Protein AF-A0A0D6R312-F1 (afdb_monomer)

Radius of gyration: 28.79 Å; Cα contacts (8 Å, |Δi|>4): 524; chains: 1; bounding box: 62×58×109 Å

InterPro domains:
  IPR012337 Ribonuclease H-like superfamily [SSF53098] (140-274)
  IPR036397 Ribonuclease H superfamily [G3DSA:3.30.420.10] (79-283)
  IPR038720 YprB, ribonuclease H-like domain [PF13482] (114-268)

Foldseek 3Di:
DDDDDDDDDDDDDDPPPPDPPQVPDPCLVVLLVVVLVVDDLLRSCCVRVVGSVCSVVSVVSCPDPVSCVSSVVPVPQLQDFAWEKEKDFDKFDFDFDDDDDPPDDGDPVRTPGDMATAKMWMDIDPDAIDMDGDALVCLVVSPCVVVLVVVLVVQLVHQEYEYECCVVPVVVNSQVVCVVVVHDDHDDHHYHHLLVLCVVQHDQPDSDLCSVCVVVVNNVLADDLVPCPLSVQCNVSVPSVSVRVSSVSVRVRRSSSSVSRSVSLLQCQLSGDDAQVLVSRCVNRVPFADAGRRNNDNQKDWDDDWDDDPVFTWTWIAHPRSRHIDTAPDGADPPGDDDDDGDD

Organism: Araucaria cunninghamii (NCBI:txid56994)

Nearest PDB structures (foldseek):
  2p1j-assembly1_A  TM=6.696E-01  e=9.914E-04  Thermotoga maritima MSB8
  4xr7-assembly3_D  TM=4.151E-01  e=3.893E-01  Saccharomyces cerevisiae
  4xr7-assembly2_J  TM=3.997E-01  e=6.137E-01  Saccharomyces cerevisiae
  4xr7-assembly1_G  TM=4.962E-01  e=2.027E+00  Saccharomyces cerevisiae
  9b78-assembly1_A  TM=3.262E-01  e=5.642E+00  Mycobacterium tuberculosis

Sequence (344 aa):
MLTQVLMKTRSPMTDEKFKDKFKDKWWCSTVIEQLKQGKSNRAIAKDVFGKSDDEYRIRRLLKQDWVQKELGSEVTKSTRELKTLYFDVENSPCEYYGWGRFDQSFSQDQVKRESHLLTISFATNDDEVKSFKLSADDVINQDDLTLVANLAQVINESDVIVGFNSKKFDLKVLKTRMLLWGLPPLQPKKHIDIMQQAKQHFRFPSNSMDNICKYLGYSVLKQNTGGFALWRRCMETHDREECTKALEEMELYNRQDIEVTRNLYKKMQGWFTGVNVGTITNQITGNHTLRCSKCGSDDVYLDKGFHYTAQSAFSFYRCSNCLGVSRMSKKVDKDGVDGVLLNV

Structure (mmCIF, N/CA/C/O backbone):
data_AF-A0A0D6R312-F1
#
_entry.id   AF-A0A0D6R312-F1
#
loop_
_atom_site.group_PDB
_atom_site.id
_atom_site.type_symbol
_atom_site.label_atom_id
_atom_site.label_alt_id
_atom_site.label_comp_id
_atom_site.label_asym_id
_atom_site.label_entity_id
_atom_site.label_seq_id
_atom_site.pdbx_PDB_ins_code
_atom_site.Cartn_x
_atom_site.Cartn_y
_atom_site.Cartn_z
_atom_site.occupancy
_atom_site.B_iso_or_equiv
_atom_site.auth_seq_id
_atom_site.auth_comp_id
_atom_site.auth_asym_id
_atom_site.auth_atom_id
_atom_site.pdbx_PDB_model_num
ATOM 1 N N . MET A 1 1 ? -35.315 26.632 72.775 1.00 37.91 1 MET A N 1
ATOM 2 C CA . MET A 1 1 ? -35.282 25.225 72.322 1.00 37.91 1 MET A CA 1
ATOM 3 C C . MET A 1 1 ? -35.001 25.221 70.828 1.00 37.91 1 MET A C 1
ATOM 5 O O . MET A 1 1 ? -35.866 25.609 70.059 1.00 37.91 1 MET A O 1
ATOM 9 N N . LEU A 1 2 ? -33.768 24.891 70.447 1.00 30.06 2 LEU A N 1
ATOM 10 C CA . LEU A 1 2 ? -33.298 24.735 69.068 1.00 30.06 2 LEU A CA 1
ATOM 11 C C . LEU A 1 2 ? -33.001 23.245 68.887 1.00 30.06 2 LEU A C 1
ATOM 13 O O . LEU A 1 2 ? -32.144 22.720 69.596 1.00 30.06 2 LEU A O 1
ATOM 17 N N . THR A 1 3 ? -33.700 22.566 67.980 1.00 32.47 3 THR A N 1
ATOM 18 C CA . THR A 1 3 ? -33.485 21.138 67.706 1.00 32.47 3 THR A CA 1
ATOM 19 C C . THR A 1 3 ? -32.901 20.995 66.303 1.00 32.47 3 THR A C 1
ATOM 21 O O . THR A 1 3 ? -33.605 21.131 65.306 1.00 32.47 3 THR A O 1
ATOM 24 N N . GLN A 1 4 ? -31.588 20.768 66.234 1.00 32.25 4 GLN A N 1
ATOM 25 C CA . GLN A 1 4 ? -30.863 20.412 65.014 1.00 32.25 4 GLN A CA 1
ATOM 26 C C . GLN A 1 4 ? -31.225 18.983 64.588 1.00 32.25 4 GLN A C 1
ATOM 28 O O . GLN A 1 4 ? -31.112 18.043 65.373 1.00 32.25 4 GLN A O 1
ATOM 33 N N . VAL A 1 5 ? -31.623 18.813 63.327 1.00 34.81 5 VAL A N 1
ATOM 34 C CA . VAL A 1 5 ? -31.793 17.503 62.688 1.00 34.81 5 VAL A CA 1
ATOM 35 C C . VAL A 1 5 ? -30.444 17.071 62.107 1.00 34.81 5 VAL A C 1
ATOM 37 O O . VAL A 1 5 ? -29.946 17.653 61.147 1.00 34.81 5 VAL A O 1
ATOM 40 N N . LEU A 1 6 ? -29.846 16.047 62.717 1.00 32.47 6 LEU A N 1
ATOM 41 C CA . LEU A 1 6 ? -28.626 15.371 62.270 1.00 32.47 6 LEU A CA 1
ATOM 42 C C . LEU A 1 6 ? -28.870 14.626 60.945 1.00 32.47 6 LEU A C 1
ATOM 44 O O . LEU A 1 6 ? -29.518 13.578 60.919 1.00 32.47 6 LEU A O 1
ATOM 48 N N . MET A 1 7 ? -28.300 15.128 59.846 1.00 31.89 7 MET A N 1
ATOM 49 C CA . MET A 1 7 ? -28.106 14.350 58.619 1.00 31.89 7 MET A CA 1
ATOM 50 C C . MET A 1 7 ? -27.017 13.295 58.859 1.00 31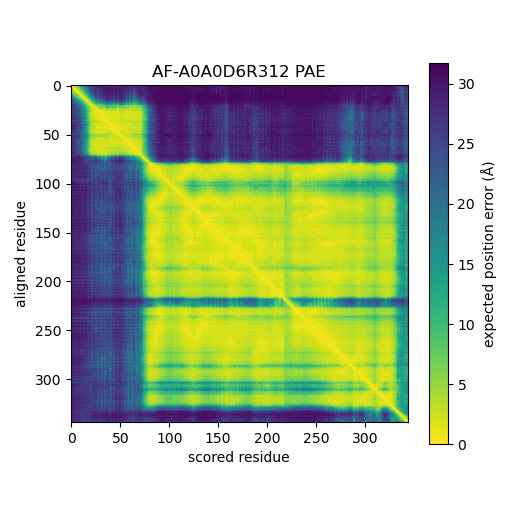.89 7 MET A C 1
ATOM 52 O O . MET A 1 7 ? -25.839 13.619 58.991 1.00 31.89 7 MET A O 1
ATOM 56 N N . LYS A 1 8 ? -27.405 12.016 58.911 1.00 32.53 8 LYS A N 1
ATOM 57 C CA . LYS A 1 8 ? -26.466 10.887 58.883 1.00 32.53 8 LYS A CA 1
ATOM 58 C C . LYS A 1 8 ? -25.870 10.768 57.480 1.00 32.53 8 LYS A C 1
ATOM 60 O O . LYS A 1 8 ? -26.548 10.335 56.550 1.00 32.53 8 LYS A O 1
ATOM 65 N N . THR A 1 9 ? -24.600 11.120 57.334 1.00 33.69 9 THR A N 1
ATOM 66 C CA . THR A 1 9 ? -23.789 10.772 56.167 1.00 33.69 9 THR A CA 1
ATOM 67 C C . THR A 1 9 ? -23.635 9.248 56.106 1.00 33.69 9 THR A C 1
ATOM 69 O O . THR A 1 9 ? -23.204 8.603 57.063 1.00 33.69 9 THR A O 1
ATOM 72 N N . ARG A 1 10 ? -24.050 8.632 54.992 1.00 31.12 10 ARG A N 1
ATOM 73 C CA . ARG A 1 10 ? -23.752 7.220 54.714 1.00 31.12 10 ARG A CA 1
ATOM 74 C C . ARG A 1 10 ? -22.266 7.106 54.382 1.00 31.12 10 ARG A C 1
ATOM 76 O O . ARG A 1 10 ? -21.801 7.733 53.437 1.00 31.12 10 ARG A O 1
ATOM 83 N N . SER A 1 11 ? -21.558 6.295 55.162 1.00 32.31 11 SER A N 1
ATOM 84 C CA . SER A 1 11 ? -20.195 5.849 54.865 1.00 32.31 11 SER A CA 1
ATOM 85 C C . SER A 1 11 ? -20.152 5.158 53.489 1.00 32.31 11 SER A C 1
ATOM 87 O O . SER A 1 11 ? -21.104 4.431 53.173 1.00 32.31 11 SER A O 1
ATOM 89 N N . PRO A 1 12 ? -19.106 5.355 52.664 1.00 34.53 12 PRO A N 1
ATOM 90 C CA . PRO A 1 12 ? -18.974 4.655 51.393 1.00 34.53 12 PRO A CA 1
ATOM 91 C C . PRO A 1 12 ? -18.859 3.150 51.656 1.00 34.53 12 PRO A C 1
ATOM 93 O O . PRO A 1 12 ? -17.964 2.681 52.356 1.00 34.53 12 PRO A O 1
ATOM 96 N N . MET A 1 13 ? -19.831 2.400 51.136 1.00 30.97 13 MET A N 1
ATOM 97 C CA . MET A 1 13 ? -19.828 0.941 51.142 1.00 30.97 13 MET A CA 1
ATOM 98 C C . MET A 1 13 ? -18.603 0.454 50.365 1.00 30.97 13 MET A C 1
ATOM 100 O O . MET A 1 13 ? -18.435 0.800 49.200 1.00 30.97 13 MET A O 1
ATOM 104 N N . THR A 1 14 ? -17.768 -0.343 51.020 1.00 35.62 14 THR A N 1
ATOM 105 C CA . THR A 1 14 ? -16.615 -1.025 50.434 1.00 35.62 14 THR A CA 1
ATOM 106 C C . THR A 1 14 ? -17.048 -2.003 49.330 1.00 35.62 14 THR A C 1
ATOM 108 O O . THR A 1 14 ? -18.084 -2.665 49.434 1.00 35.62 14 THR A O 1
ATOM 111 N N . ASP A 1 15 ? -16.233 -2.090 48.275 1.00 39.56 15 ASP A N 1
ATOM 112 C CA . ASP A 1 15 ? -16.409 -2.803 46.991 1.00 39.56 15 ASP A CA 1
ATOM 113 C C . ASP A 1 15 ? -16.585 -4.344 47.054 1.00 39.56 15 ASP A C 1
ATOM 115 O O . ASP A 1 15 ? -16.491 -5.047 46.050 1.00 39.56 15 ASP A O 1
ATOM 119 N N . GLU A 1 16 ? -16.902 -4.927 48.208 1.00 34.75 16 GLU A N 1
ATOM 120 C CA . GLU A 1 16 ? -16.917 -6.386 48.412 1.00 34.75 16 GLU A CA 1
ATOM 121 C C . GLU A 1 16 ? -18.220 -7.100 47.984 1.00 34.75 16 GLU A C 1
ATOM 123 O O . GLU A 1 16 ? -18.401 -8.293 48.238 1.00 34.75 16 GLU A O 1
ATOM 128 N N . LYS A 1 17 ? -19.161 -6.406 47.323 1.00 34.59 17 LYS A N 1
ATOM 129 C CA . LYS A 1 17 ? -20.515 -6.937 47.041 1.00 34.59 17 LYS A CA 1
ATOM 130 C C . LYS A 1 17 ? -20.831 -7.365 45.606 1.00 34.59 17 LYS A C 1
ATOM 132 O O . LYS A 1 17 ? -21.941 -7.845 45.375 1.00 34.59 17 LYS A O 1
ATOM 137 N N . PHE A 1 18 ? -19.890 -7.327 44.666 1.00 37.06 18 PHE A N 1
ATOM 138 C CA . PHE A 1 18 ? -20.066 -7.999 43.369 1.00 37.06 18 PHE A CA 1
ATOM 139 C C . PHE A 1 18 ? -19.427 -9.394 43.381 1.00 37.06 18 PHE A C 1
ATOM 141 O O . PHE A 1 18 ? -18.466 -9.667 42.669 1.00 37.06 18 PHE A O 1
ATOM 148 N N . LYS A 1 19 ? -19.982 -10.312 44.186 1.00 45.00 19 LYS A N 1
ATOM 149 C CA . LYS A 1 19 ? -19.713 -11.746 43.999 1.00 45.00 19 LYS A CA 1
ATOM 150 C C . LYS A 1 19 ? -20.184 -12.136 42.597 1.00 45.00 19 LYS A C 1
ATOM 152 O O . LYS A 1 19 ? -21.338 -11.887 42.239 1.00 45.00 19 LYS A O 1
ATOM 157 N N . ASP A 1 20 ? -19.289 -12.711 41.800 1.00 59.22 20 ASP A N 1
ATOM 158 C CA . ASP A 1 20 ? -19.606 -13.223 40.470 1.00 59.22 20 ASP A CA 1
ATOM 159 C C . ASP A 1 20 ? -20.777 -14.216 40.562 1.00 59.22 20 ASP A C 1
ATOM 161 O O . ASP A 1 20 ? -20.652 -15.310 41.113 1.00 59.22 20 ASP A O 1
ATOM 165 N N . LYS A 1 21 ? -21.935 -13.820 40.017 1.00 64.44 21 LYS A N 1
ATOM 166 C CA . LYS A 1 21 ? -23.198 -14.574 40.085 1.00 64.44 21 LYS A CA 1
ATOM 167 C C . LYS A 1 21 ? -23.122 -15.968 39.452 1.00 64.44 21 LYS A C 1
ATOM 169 O O . LYS A 1 21 ? -24.077 -16.735 39.607 1.00 64.44 21 LYS A O 1
ATOM 174 N N . PHE A 1 22 ? -22.064 -16.277 38.702 1.00 69.50 22 PHE A N 1
ATOM 175 C CA . PHE A 1 22 ? -21.869 -17.585 38.086 1.00 69.50 22 PHE A CA 1
ATOM 176 C C . PHE A 1 22 ? -21.156 -18.580 38.998 1.00 69.50 22 PHE A C 1
ATOM 178 O O . PHE A 1 22 ? -21.506 -19.753 38.964 1.00 69.50 22 PHE A O 1
ATOM 185 N N . LYS A 1 23 ? -20.217 -18.140 39.842 1.00 72.19 23 LYS A N 1
ATOM 186 C CA . LYS A 1 23 ? -19.334 -19.055 40.585 1.00 72.19 23 LYS A CA 1
ATOM 187 C C . LYS A 1 23 ? -20.081 -19.970 41.566 1.00 72.19 23 LYS A C 1
ATOM 189 O O . LYS A 1 23 ? -19.666 -21.100 41.785 1.00 72.19 23 LYS A O 1
ATOM 194 N N . ASP A 1 24 ? -21.230 -19.513 42.061 1.00 77.62 24 ASP A N 1
ATOM 195 C CA . ASP A 1 24 ? -22.078 -20.248 43.010 1.00 77.62 24 ASP A CA 1
ATOM 196 C C . ASP A 1 24 ? -23.170 -21.105 42.330 1.00 77.62 24 ASP A C 1
ATOM 198 O O . ASP A 1 24 ? -24.062 -21.641 42.992 1.00 77.62 24 ASP A O 1
ATOM 202 N N . LYS A 1 25 ? -23.187 -21.208 40.993 1.00 86.00 25 LYS A N 1
ATOM 203 C CA . LYS A 1 25 ? -24.203 -21.995 40.279 1.00 86.00 25 LYS A CA 1
ATOM 204 C C . LYS A 1 25 ? -23.807 -23.469 40.207 1.00 86.00 25 LYS A C 1
ATOM 206 O O . LYS A 1 25 ? -22.730 -23.801 39.725 1.00 86.00 25 LYS A O 1
ATOM 211 N N . TRP A 1 26 ? -24.744 -24.350 40.572 1.00 86.38 26 TRP A N 1
ATOM 212 C CA . TRP A 1 26 ? -24.553 -25.811 40.595 1.00 86.38 26 TRP A CA 1
ATOM 213 C C . TRP A 1 26 ? -24.031 -26.401 39.276 1.00 86.38 26 TRP A C 1
ATOM 215 O O . TRP A 1 26 ? -23.304 -27.384 39.288 1.00 86.38 26 TRP A O 1
ATOM 225 N N . TRP A 1 27 ? -24.396 -25.802 38.140 1.00 89.94 27 TRP A N 1
ATOM 226 C CA . TRP A 1 27 ? -24.077 -26.315 36.808 1.00 89.94 27 TRP A CA 1
ATOM 227 C C . TRP A 1 27 ? -22.695 -25.892 36.295 1.00 89.94 27 TRP A C 1
ATOM 229 O O . TRP A 1 27 ? -22.237 -26.416 35.282 1.00 89.94 27 TRP A O 1
ATOM 239 N N . CYS A 1 28 ? -22.026 -24.930 36.937 1.00 89.00 28 CYS A N 1
ATOM 240 C CA . CYS A 1 28 ? -20.786 -24.361 36.410 1.00 89.00 28 CYS A CA 1
ATOM 241 C C . CYS A 1 28 ? -19.632 -25.365 36.377 1.00 89.00 28 CYS A C 1
ATOM 243 O O . CYS A 1 28 ? -18.955 -25.452 35.355 1.00 89.00 28 CYS A O 1
ATOM 245 N N . SER A 1 29 ? -19.440 -26.151 37.438 1.00 88.19 29 SER A N 1
ATOM 246 C CA . SER A 1 29 ? -18.386 -27.173 37.500 1.00 88.19 29 SER A CA 1
ATOM 247 C C . SER A 1 29 ? -18.579 -28.248 36.428 1.00 88.19 29 SER A C 1
ATOM 249 O O . SER A 1 29 ? -17.651 -28.548 35.682 1.00 88.19 29 SER A O 1
ATOM 251 N N . THR A 1 30 ? -19.807 -28.750 36.274 1.00 91.88 30 THR A N 1
ATOM 252 C CA . THR A 1 30 ? -20.162 -29.748 35.256 1.00 91.88 30 THR A CA 1
ATOM 253 C C . THR A 1 30 ? -19.927 -29.229 33.840 1.00 91.88 30 THR A C 1
ATOM 255 O O . THR A 1 30 ? -19.376 -29.937 33.001 1.00 91.88 30 THR A O 1
ATOM 258 N N . VAL A 1 31 ? -20.306 -27.977 33.562 1.00 92.19 31 VAL A N 1
ATOM 259 C CA . VAL A 1 31 ? -20.043 -27.349 32.261 1.00 92.19 31 VAL A CA 1
ATOM 260 C C . VAL A 1 31 ? -18.538 -27.238 32.002 1.00 92.19 31 VAL A C 1
ATOM 262 O O . VAL A 1 31 ? -18.096 -27.583 30.910 1.00 92.19 31 VAL A O 1
ATOM 265 N N . ILE A 1 32 ? -17.747 -26.799 32.986 1.00 90.12 32 ILE A N 1
ATOM 266 C CA . ILE A 1 32 ? -16.285 -26.672 32.863 1.00 90.12 32 ILE A CA 1
ATOM 267 C C . ILE A 1 32 ? -15.630 -28.030 32.589 1.00 90.12 32 ILE A C 1
ATOM 269 O O . ILE A 1 32 ? -14.779 -28.134 31.709 1.00 90.12 32 ILE A O 1
ATOM 273 N N . GLU A 1 33 ? -16.043 -29.082 33.291 1.00 90.62 33 GLU A N 1
ATOM 274 C CA . GLU A 1 33 ? -15.525 -30.437 33.092 1.00 90.62 33 GLU A CA 1
ATOM 275 C C . GLU A 1 33 ? -15.828 -30.965 31.683 1.00 90.62 33 GLU A C 1
ATOM 277 O O . GLU A 1 33 ? -14.941 -31.454 30.983 1.00 90.62 33 GLU A O 1
ATOM 282 N N . GLN A 1 34 ? -17.065 -30.794 31.219 1.00 91.56 34 GLN A N 1
ATOM 283 C CA . GLN A 1 34 ? -17.459 -31.210 29.876 1.00 91.56 34 GLN A CA 1
ATOM 284 C C . GLN A 1 34 ? -16.765 -30.413 28.766 1.00 91.56 34 GLN A C 1
ATOM 286 O O . GLN A 1 34 ? -16.454 -30.970 27.711 1.00 91.56 34 GLN A O 1
ATOM 291 N N . LEU A 1 35 ? -16.492 -29.127 29.003 1.00 87.56 35 LEU A N 1
ATOM 292 C CA . LEU A 1 35 ? -15.683 -28.300 28.107 1.00 87.56 35 LEU A CA 1
ATOM 293 C C . LEU A 1 35 ? -14.238 -28.813 28.031 1.00 87.56 35 LEU A C 1
ATOM 295 O O . LEU A 1 35 ? -13.701 -28.922 26.931 1.00 87.56 35 LEU A O 1
ATOM 299 N N . LYS A 1 36 ? -13.631 -29.204 29.163 1.00 84.44 36 LYS A N 1
ATOM 300 C CA . LYS A 1 36 ? -12.291 -29.829 29.195 1.00 84.44 36 LYS A CA 1
ATOM 301 C C . LYS A 1 36 ? -12.242 -31.163 28.447 1.00 84.44 36 LYS A C 1
ATOM 303 O O . LYS A 1 36 ? -11.212 -31.507 27.881 1.00 84.44 36 LYS A O 1
ATOM 308 N N . GLN A 1 37 ? -13.360 -31.884 28.396 1.00 87.06 37 GLN A N 1
ATOM 309 C CA . GLN A 1 37 ? -13.524 -33.113 27.610 1.00 87.06 37 GLN A CA 1
ATOM 310 C C . GLN A 1 37 ? -13.797 -32.849 26.112 1.00 87.06 37 GLN A C 1
ATOM 312 O O . GLN A 1 37 ? -14.022 -33.791 25.356 1.00 87.06 37 GLN A O 1
ATOM 317 N N . GLY A 1 38 ? -13.813 -31.585 25.665 1.00 81.25 38 GLY A N 1
ATOM 318 C CA . GLY A 1 38 ? -13.991 -31.214 24.257 1.00 81.25 38 GLY A CA 1
ATOM 319 C C . GLY A 1 38 ? -15.434 -31.282 23.745 1.00 81.25 38 GLY A C 1
ATOM 320 O O . GLY A 1 38 ? -15.658 -31.253 22.532 1.00 81.25 38 GLY A O 1
ATOM 321 N N . LYS A 1 39 ? -16.440 -31.371 24.628 1.00 85.44 39 LYS A N 1
ATOM 322 C CA . LYS A 1 39 ? -17.850 -31.379 24.208 1.00 85.44 39 LYS A CA 1
ATOM 323 C C . LYS A 1 39 ? -18.271 -30.008 23.664 1.00 85.44 39 LYS A C 1
ATOM 325 O O . LYS A 1 39 ? -17.905 -28.960 24.188 1.00 85.44 39 LYS A O 1
ATOM 330 N N . SER A 1 40 ? -19.102 -30.007 22.618 1.00 84.31 40 SER A N 1
ATOM 331 C CA . SER A 1 40 ? -19.642 -28.761 22.052 1.00 84.31 40 SER A CA 1
ATOM 332 C C . SER A 1 40 ? -20.634 -28.084 23.002 1.00 84.31 40 SER A C 1
ATOM 334 O O . SER A 1 40 ? -21.405 -28.761 23.679 1.00 84.31 40 SER A O 1
ATOM 336 N N . ASN A 1 41 ? -20.712 -26.749 22.981 1.00 85.44 41 ASN A N 1
ATOM 337 C CA . ASN A 1 41 ? -21.639 -26.007 23.845 1.00 85.44 41 ASN A CA 1
ATOM 338 C C . ASN A 1 41 ? -23.101 -26.480 23.708 1.00 85.44 41 ASN A C 1
ATOM 340 O O . ASN A 1 41 ? -23.814 -26.536 24.703 1.00 85.44 41 ASN A O 1
ATOM 344 N N . ARG A 1 42 ? -23.562 -26.851 22.501 1.00 81.69 42 ARG A N 1
ATOM 345 C CA . ARG A 1 42 ? -24.929 -27.376 22.295 1.00 81.69 42 ARG A CA 1
ATOM 346 C C . ARG A 1 42 ? -25.131 -28.750 22.925 1.00 81.69 42 ARG A C 1
ATOM 348 O O . ARG A 1 42 ? -26.200 -29.004 23.475 1.00 81.69 42 ARG A O 1
ATOM 355 N N . ALA A 1 43 ? -24.122 -29.618 22.853 1.00 86.88 43 ALA A N 1
ATOM 356 C CA . ALA A 1 43 ? -24.161 -30.924 23.503 1.00 86.88 43 ALA A CA 1
ATOM 357 C C . ALA A 1 43 ? -24.200 -30.768 25.028 1.00 86.88 43 ALA A C 1
ATOM 359 O O . ALA A 1 43 ? -25.056 -31.364 25.670 1.00 86.88 43 ALA A O 1
ATOM 360 N N . ILE A 1 44 ? -23.358 -29.890 25.579 1.00 91.50 44 ILE A N 1
ATOM 361 C CA . ILE A 1 44 ? -23.340 -29.576 27.013 1.00 91.50 44 ILE A CA 1
ATOM 362 C C . ILE A 1 44 ? -24.668 -28.946 27.445 1.00 91.50 44 ILE A C 1
ATOM 364 O O . ILE A 1 44 ? -25.207 -29.302 28.484 1.00 91.50 44 ILE A O 1
ATOM 368 N N . ALA A 1 45 ? -25.246 -28.042 26.648 1.00 91.12 45 ALA A N 1
ATOM 369 C CA . ALA A 1 45 ? -26.531 -27.428 26.977 1.00 91.12 45 ALA A CA 1
ATOM 370 C C . ALA A 1 45 ? -27.669 -28.455 27.013 1.00 91.12 45 ALA A C 1
ATOM 372 O O . ALA A 1 45 ? -28.496 -28.435 27.924 1.00 91.12 45 ALA A O 1
ATOM 373 N N . LYS A 1 46 ? -27.680 -29.397 26.063 1.00 92.69 46 LYS A N 1
ATOM 374 C CA . LYS A 1 46 ? -28.631 -30.511 26.061 1.00 92.69 46 LYS A CA 1
ATOM 375 C C . LYS A 1 46 ? -28.434 -31.433 27.269 1.00 92.69 46 LYS A C 1
ATOM 377 O O . LYS A 1 46 ? -29.426 -31.854 27.848 1.00 92.69 46 LYS A O 1
ATOM 382 N N . ASP A 1 47 ? -27.191 -31.708 27.650 1.00 92.00 47 ASP A N 1
ATOM 383 C CA . ASP A 1 47 ? -26.846 -32.599 28.763 1.00 92.00 47 ASP A CA 1
ATOM 384 C C . ASP A 1 47 ? -27.150 -31.975 30.138 1.00 92.00 47 ASP A C 1
ATOM 386 O O . ASP A 1 47 ? -27.753 -32.602 31.001 1.00 92.00 47 ASP A O 1
ATOM 390 N N . VAL A 1 48 ? -26.800 -30.700 30.328 1.00 92.12 48 VAL A N 1
ATOM 391 C CA . VAL A 1 48 ? -26.891 -30.001 31.621 1.00 92.12 48 VAL A CA 1
ATOM 392 C C . VAL A 1 48 ? -28.243 -29.309 31.826 1.00 92.12 48 VAL A C 1
ATOM 394 O O . VAL A 1 48 ? -28.735 -29.233 32.950 1.00 92.12 48 VAL A O 1
ATOM 397 N N . PHE A 1 49 ? -28.860 -28.787 30.760 1.00 91.69 49 PHE A N 1
ATOM 398 C CA . PHE A 1 49 ? -30.115 -28.023 30.835 1.00 91.69 49 PHE A CA 1
ATOM 399 C C . PHE A 1 49 ? -31.295 -28.702 30.125 1.00 91.69 49 PHE A C 1
ATOM 401 O O . PHE A 1 49 ? -32.405 -28.172 30.134 1.00 91.69 49 PHE A O 1
ATOM 408 N N . GLY A 1 50 ? -31.085 -29.859 29.489 1.00 88.94 50 GLY A N 1
ATOM 409 C CA . GLY A 1 50 ? -32.126 -30.600 28.769 1.00 88.94 50 GLY A CA 1
ATOM 410 C C . GLY A 1 50 ? -32.508 -30.012 27.404 1.00 88.94 50 GLY A C 1
ATOM 411 O O . GLY A 1 50 ? -33.289 -30.622 26.674 1.00 88.94 50 GLY A O 1
ATOM 412 N N . LYS A 1 51 ? -31.972 -28.841 27.028 1.00 89.44 51 LYS A N 1
ATOM 413 C CA . LYS A 1 51 ? -32.279 -28.140 25.770 1.00 89.44 51 LYS A CA 1
ATOM 414 C C . LYS A 1 51 ? -31.018 -27.551 25.151 1.00 89.44 51 LYS A C 1
ATOM 416 O O . LYS A 1 51 ? -30.271 -26.834 25.808 1.00 89.44 51 LYS A O 1
ATOM 421 N N . SER A 1 52 ? -30.813 -27.787 23.857 1.00 80.50 52 SER A N 1
ATOM 422 C CA . SER A 1 52 ? -29.682 -27.213 23.114 1.00 80.50 52 SER A CA 1
ATOM 423 C C . SER A 1 52 ? -29.694 -25.682 23.082 1.00 80.50 52 SER A C 1
ATOM 425 O O . SER A 1 52 ? -28.630 -25.074 23.019 1.00 80.50 52 SER A O 1
ATOM 427 N N . ASP A 1 53 ? -30.872 -25.060 23.157 1.00 81.56 53 ASP A N 1
ATOM 428 C CA . ASP A 1 53 ? -31.044 -23.604 23.030 1.00 81.56 53 ASP A CA 1
ATOM 429 C C . ASP A 1 53 ? -30.537 -22.828 24.256 1.00 81.56 53 ASP A C 1
ATOM 431 O O . ASP A 1 53 ? -30.251 -21.632 24.173 1.00 81.56 53 ASP A O 1
ATOM 435 N N . ASP A 1 54 ? -30.329 -23.510 25.387 1.00 84.88 54 ASP A N 1
ATOM 436 C CA . ASP A 1 54 ? -29.717 -22.927 26.586 1.00 84.88 54 ASP A CA 1
ATOM 437 C C . ASP A 1 54 ? -28.188 -22.726 26.449 1.00 84.88 54 ASP A C 1
ATOM 439 O O . ASP A 1 54 ? -27.530 -22.269 27.389 1.00 84.88 54 ASP A O 1
ATOM 443 N N . GLU A 1 55 ? -27.609 -22.972 25.263 1.00 87.88 55 GLU A N 1
ATOM 444 C CA . GLU A 1 55 ? -26.198 -22.714 24.926 1.00 87.88 55 GLU A CA 1
ATOM 445 C C . GLU A 1 55 ? -25.736 -21.300 25.325 1.00 87.88 55 GLU A C 1
ATOM 447 O O . GLU A 1 55 ? -24.583 -21.090 25.718 1.00 87.88 55 GLU A O 1
ATOM 452 N N . TYR A 1 56 ? -26.633 -20.309 25.272 1.00 79.75 56 TYR A N 1
ATOM 453 C CA . TYR A 1 56 ? -26.316 -18.926 25.635 1.00 79.75 56 TYR A CA 1
ATOM 454 C C . TYR A 1 56 ? -25.792 -18.792 27.078 1.00 79.75 56 TYR A C 1
ATOM 456 O O . TYR A 1 56 ? -24.990 -17.896 27.356 1.00 79.75 56 TYR A O 1
ATOM 464 N N . ARG A 1 57 ? -26.203 -19.678 27.998 1.00 83.44 57 ARG A N 1
ATOM 465 C CA . ARG A 1 57 ? -25.735 -19.694 29.396 1.00 83.44 57 ARG A CA 1
ATOM 466 C C . ARG A 1 57 ? -24.267 -20.085 29.480 1.00 83.44 57 ARG A C 1
ATOM 468 O O . ARG A 1 57 ? -23.507 -19.435 30.192 1.00 83.44 57 ARG A O 1
ATOM 475 N N . ILE A 1 58 ? -23.864 -21.075 28.686 1.00 86.81 58 ILE A N 1
ATOM 476 C CA . ILE A 1 58 ? -22.475 -21.533 28.566 1.00 86.81 58 ILE A CA 1
ATOM 477 C C . ILE A 1 58 ? -21.629 -20.431 27.932 1.00 86.81 58 ILE A C 1
ATOM 479 O O . ILE A 1 58 ? -20.579 -20.083 28.457 1.00 86.81 58 ILE A O 1
ATOM 483 N N . ARG A 1 59 ? -22.127 -19.775 26.875 1.00 83.62 59 ARG A N 1
ATOM 484 C CA . ARG A 1 59 ? -21.442 -18.619 26.266 1.00 83.62 59 ARG A CA 1
ATOM 485 C C . ARG A 1 59 ? -21.254 -17.453 27.237 1.00 83.62 59 ARG A C 1
ATOM 487 O O . ARG A 1 59 ? -20.264 -16.739 27.133 1.00 83.62 59 ARG A O 1
ATOM 494 N N . ARG A 1 60 ? -22.190 -17.229 28.166 1.00 82.50 60 ARG A N 1
ATOM 495 C CA . ARG A 1 60 ? -22.037 -16.224 29.235 1.00 82.50 60 ARG A CA 1
ATOM 496 C C . ARG A 1 60 ? -21.046 -16.660 30.312 1.00 82.50 60 ARG A C 1
ATOM 498 O O . ARG A 1 60 ? -20.312 -15.803 30.799 1.00 82.50 60 ARG A O 1
ATOM 505 N N . LEU A 1 61 ? -21.018 -17.949 30.655 1.00 85.06 61 LEU A N 1
ATOM 506 C CA . LEU A 1 61 ? -20.045 -18.519 31.587 1.00 85.06 61 LEU A CA 1
ATOM 507 C C . LEU A 1 61 ? -18.619 -18.409 31.027 1.00 85.06 61 LEU A C 1
ATOM 509 O O . LEU A 1 61 ? -17.729 -17.934 31.717 1.00 85.06 61 LEU A O 1
ATOM 513 N N . LEU A 1 62 ? -18.424 -18.737 29.748 1.00 82.75 62 LEU A N 1
ATOM 514 C CA . LEU A 1 62 ? -17.136 -18.618 29.057 1.00 82.75 62 LEU A CA 1
ATOM 515 C C . LEU A 1 62 ? -16.592 -17.181 29.026 1.00 82.75 62 LEU A C 1
ATOM 517 O O . LEU A 1 62 ? -15.401 -16.996 28.840 1.00 82.75 62 LEU A O 1
ATOM 521 N N . LYS A 1 63 ? -17.418 -16.150 29.227 1.00 79.69 63 LYS A N 1
ATOM 522 C CA . LYS A 1 63 ? -16.939 -14.761 29.317 1.00 79.69 63 LYS A CA 1
ATOM 523 C C . LYS A 1 63 ? -16.349 -14.397 30.684 1.00 79.69 63 LYS A C 1
ATOM 525 O O . LYS A 1 63 ? -15.871 -13.280 30.820 1.00 79.69 63 LYS A O 1
ATOM 530 N N . GLN A 1 64 ? -16.439 -15.271 31.690 1.00 82.69 64 GLN A N 1
ATOM 531 C CA . GLN A 1 64 ? -15.883 -14.993 33.013 1.00 82.69 64 GLN A CA 1
ATOM 532 C C . GLN A 1 64 ? -14.385 -15.305 33.043 1.00 82.69 64 GLN A C 1
ATOM 534 O O . GLN A 1 64 ? -13.965 -16.410 32.696 1.00 82.69 64 GLN A O 1
ATOM 539 N N . ASP A 1 65 ? -13.586 -14.360 33.534 1.00 75.81 65 ASP A N 1
ATOM 540 C CA . ASP A 1 65 ? -12.123 -14.476 33.563 1.00 75.81 65 ASP A CA 1
ATOM 541 C C . ASP A 1 65 ? -11.630 -15.701 34.349 1.00 75.81 65 ASP A C 1
ATOM 543 O O . ASP A 1 65 ? -10.638 -16.327 33.977 1.00 75.81 65 ASP A O 1
ATOM 547 N N . TRP A 1 66 ? -12.317 -16.083 35.432 1.00 84.56 66 TRP A N 1
ATOM 548 C CA . TRP A 1 66 ? -11.944 -17.265 36.218 1.00 84.56 66 TRP A CA 1
ATOM 549 C C . TRP A 1 66 ? -12.222 -18.577 35.477 1.00 84.56 66 TRP A C 1
ATOM 551 O O . TRP A 1 66 ? -11.442 -19.513 35.612 1.00 84.56 66 TRP A O 1
ATOM 561 N N . VAL A 1 67 ? -13.277 -18.630 34.658 1.00 85.25 67 VAL A N 1
ATOM 562 C CA . VAL A 1 67 ? -13.615 -19.805 33.838 1.00 85.25 67 VAL A CA 1
ATOM 563 C C . VAL A 1 67 ? -12.565 -19.994 32.753 1.00 85.25 67 VAL A C 1
ATOM 565 O O . VAL A 1 67 ? -12.105 -21.110 32.534 1.00 85.25 67 VAL A O 1
ATOM 568 N N . GLN A 1 68 ? -12.140 -18.902 32.111 1.00 79.44 68 GLN A N 1
ATOM 569 C CA . GLN A 1 68 ? -11.056 -18.930 31.127 1.00 79.44 68 GLN A CA 1
ATOM 570 C C . GLN A 1 68 ? -9.743 -19.432 31.749 1.00 79.44 68 GLN A C 1
ATOM 572 O O . GLN A 1 68 ? -9.075 -20.284 31.168 1.00 79.44 68 GLN A O 1
ATOM 577 N N . LYS A 1 69 ? -9.405 -18.989 32.968 1.00 80.81 69 LYS A N 1
ATOM 578 C CA . LYS A 1 69 ? -8.242 -19.515 33.707 1.00 80.81 69 LYS A CA 1
ATOM 579 C C . LYS A 1 69 ? -8.375 -21.007 34.018 1.00 80.81 69 LYS A C 1
ATOM 581 O O . LYS A 1 69 ? -7.420 -21.758 33.867 1.00 80.81 69 LYS A O 1
ATOM 586 N N . GLU A 1 70 ? -9.555 -21.444 34.447 1.00 84.12 70 GLU A N 1
ATOM 587 C CA . GLU A 1 70 ? -9.790 -22.827 34.866 1.00 84.12 70 GLU A CA 1
ATOM 588 C C . GLU A 1 70 ? -9.804 -23.821 33.699 1.00 84.12 70 GLU A C 1
ATOM 590 O O . GLU A 1 70 ? -9.416 -24.977 33.872 1.00 84.12 70 GLU A O 1
ATOM 595 N N . LEU A 1 71 ? -10.212 -23.381 32.506 1.00 81.19 71 LEU A N 1
ATOM 596 C CA . LEU A 1 71 ? -10.202 -24.175 31.275 1.00 81.19 71 LEU A CA 1
ATOM 597 C C . LEU A 1 71 ? -8.805 -24.345 30.660 1.00 81.19 71 LEU A C 1
ATOM 599 O O . LEU A 1 71 ? -8.687 -24.977 29.614 1.00 81.19 71 LEU A O 1
ATOM 603 N N . GLY A 1 72 ? -7.750 -23.807 31.281 1.00 64.06 72 GLY A N 1
ATOM 604 C CA . GLY A 1 72 ? -6.392 -23.893 30.741 1.00 64.06 72 GLY A CA 1
ATOM 605 C C . GLY A 1 72 ? -6.200 -23.092 29.452 1.00 64.06 72 GLY A C 1
ATOM 606 O O . GLY A 1 72 ? -5.136 -23.164 28.843 1.00 64.06 72 GLY A O 1
ATOM 607 N N . SER A 1 73 ? -7.192 -22.291 29.046 1.00 52.31 73 SER A N 1
ATOM 608 C CA . SER A 1 73 ? -6.965 -21.194 28.117 1.00 52.31 73 SER A CA 1
ATOM 609 C C . SER A 1 73 ? -6.203 -20.117 28.875 1.00 52.31 73 SER A C 1
ATOM 611 O O . SER A 1 73 ? -6.776 -19.145 29.368 1.00 52.31 73 SER A O 1
ATOM 613 N N . GLU A 1 74 ? -4.886 -20.282 28.977 1.00 44.06 74 GLU A N 1
ATOM 614 C CA . GLU A 1 74 ? -4.029 -19.112 28.962 1.00 44.06 74 GLU A CA 1
ATOM 615 C C . GLU A 1 74 ? -4.449 -18.335 27.716 1.00 44.06 74 GLU A C 1
ATOM 617 O O . GLU A 1 74 ? -4.162 -18.729 26.585 1.00 44.06 74 GLU A O 1
ATOM 622 N N . VAL A 1 75 ? -5.215 -17.259 27.909 1.00 44.72 75 VAL A N 1
ATOM 623 C CA . VAL A 1 75 ? -5.258 -16.189 26.925 1.00 44.72 75 VAL A CA 1
ATOM 624 C C . VAL A 1 75 ? -3.810 -15.750 26.854 1.00 44.72 75 VAL A C 1
ATOM 626 O O . VAL A 1 75 ? -3.344 -14.971 27.686 1.00 44.72 75 VAL A O 1
ATOM 629 N N . THR A 1 76 ? -3.073 -16.340 25.920 1.00 40.28 76 THR A N 1
ATOM 630 C CA . THR A 1 76 ? -1.786 -15.849 25.482 1.00 40.28 76 THR A CA 1
ATOM 631 C C . THR A 1 76 ? -2.103 -14.441 25.024 1.00 40.28 76 THR A C 1
ATOM 633 O O . THR A 1 76 ? -2.627 -14.221 23.934 1.00 40.28 76 THR A O 1
ATOM 636 N N . LYS A 1 77 ? -1.911 -13.471 25.926 1.00 45.12 77 LYS A N 1
ATOM 637 C CA . LYS A 1 77 ? -1.866 -12.065 25.564 1.00 45.12 77 LYS A CA 1
ATOM 638 C C . LYS A 1 77 ? -0.742 -12.007 24.554 1.00 45.12 77 LYS A C 1
ATOM 640 O O . LYS A 1 77 ? 0.427 -12.014 24.920 1.00 45.12 77 LYS A O 1
ATOM 645 N N . SER A 1 78 ? -1.104 -12.057 23.282 1.00 46.03 78 SER A N 1
ATOM 646 C CA . SER A 1 78 ? -0.226 -11.655 22.210 1.00 46.03 78 SER A CA 1
ATOM 647 C C . SER A 1 78 ? 0.169 -10.223 22.562 1.00 46.03 78 SER A C 1
ATOM 649 O O . SER A 1 78 ? -0.642 -9.307 22.551 1.00 46.03 78 SER A O 1
ATOM 651 N N . THR A 1 79 ? 1.402 -10.058 23.021 1.00 58.50 79 THR A N 1
ATOM 652 C CA . THR A 1 79 ? 1.978 -8.780 23.452 1.00 58.50 79 THR A CA 1
ATOM 653 C C . THR A 1 79 ? 2.572 -8.013 22.280 1.00 58.50 79 THR A C 1
ATOM 655 O O . THR A 1 79 ? 3.227 -6.994 22.488 1.00 58.50 79 THR A O 1
ATOM 658 N N . ARG A 1 80 ? 2.390 -8.496 21.043 1.00 84.25 80 ARG A N 1
ATOM 659 C CA . ARG A 1 80 ? 2.949 -7.819 19.877 1.00 84.25 80 ARG A CA 1
ATOM 660 C C . ARG A 1 80 ? 2.102 -6.614 19.500 1.00 84.25 80 ARG A C 1
ATOM 662 O O . ARG A 1 80 ? 0.887 -6.601 19.672 1.00 84.25 80 ARG A O 1
ATOM 669 N N . GLU A 1 81 ? 2.765 -5.612 18.955 1.00 88.81 81 GLU A N 1
ATOM 670 C CA . GLU A 1 81 ? 2.123 -4.419 18.429 1.00 88.81 81 GLU A CA 1
ATOM 671 C C . GLU A 1 81 ? 1.376 -4.718 17.116 1.00 88.81 81 GLU A C 1
ATOM 673 O O . GLU A 1 81 ? 1.677 -5.684 16.401 1.00 88.81 81 GLU A O 1
ATOM 678 N N . LEU A 1 82 ? 0.394 -3.869 16.799 1.00 93.81 82 LEU A N 1
ATOM 679 C CA . LEU A 1 82 ? -0.221 -3.804 15.476 1.00 93.81 82 LEU A CA 1
ATOM 680 C C . LEU A 1 82 ? 0.852 -3.471 14.429 1.00 93.81 82 LEU A C 1
ATOM 682 O O . LEU A 1 82 ? 1.524 -2.449 14.540 1.00 93.81 82 LEU A O 1
ATOM 686 N N . LYS A 1 83 ? 0.950 -4.275 13.370 1.00 96.88 83 LYS A N 1
ATOM 687 C CA . LYS A 1 83 ? 1.822 -4.005 12.222 1.00 96.88 83 LYS A CA 1
ATOM 688 C C . LYS A 1 83 ? 1.023 -3.405 11.068 1.00 96.88 83 LYS A C 1
ATOM 690 O O . LYS A 1 83 ? 0.266 -4.110 10.394 1.00 96.88 83 LYS A O 1
ATOM 695 N N . THR A 1 84 ? 1.217 -2.110 10.829 1.00 98.19 84 THR A N 1
ATOM 696 C CA . THR A 1 84 ? 0.713 -1.399 9.648 1.00 98.19 84 THR A CA 1
ATOM 697 C C . THR A 1 84 ? 1.825 -1.296 8.615 1.00 98.19 84 THR A C 1
ATOM 699 O O . THR A 1 84 ? 2.815 -0.607 8.838 1.00 98.19 84 THR A O 1
ATOM 702 N N . LEU A 1 85 ? 1.665 -1.974 7.485 1.00 98.69 85 LEU A N 1
ATOM 703 C CA . LEU A 1 85 ? 2.624 -1.958 6.389 1.00 98.69 85 LEU A CA 1
ATOM 704 C C . LEU A 1 85 ? 2.238 -0.898 5.357 1.00 98.69 85 LEU A C 1
ATOM 706 O O . LEU A 1 85 ? 1.134 -0.939 4.816 1.00 98.69 85 LEU A O 1
ATOM 710 N N . TYR A 1 86 ? 3.165 -0.004 5.039 1.00 98.81 86 TYR A N 1
ATOM 711 C CA . TYR A 1 86 ? 3.113 0.860 3.862 1.00 98.81 86 TYR A CA 1
ATOM 712 C C . TYR A 1 86 ? 3.936 0.205 2.761 1.00 98.81 86 TYR A C 1
ATOM 714 O O . TYR A 1 86 ? 5.046 -0.241 3.043 1.00 98.81 86 TYR A O 1
ATOM 722 N N . PHE A 1 87 ? 3.414 0.123 1.541 1.00 98.75 87 PHE A N 1
ATOM 723 C CA . PHE A 1 87 ? 4.127 -0.498 0.425 1.00 98.75 87 PHE A CA 1
ATOM 724 C C . PHE A 1 87 ? 3.782 0.163 -0.911 1.00 98.75 87 PHE A C 1
ATOM 726 O O . PHE A 1 87 ? 2.701 0.741 -1.058 1.00 98.75 87 PHE A O 1
ATOM 733 N N . ASP A 1 88 ? 4.710 0.035 -1.853 1.00 98.44 88 ASP A N 1
ATOM 734 C CA . ASP A 1 88 ? 4.660 0.579 -3.207 1.00 98.44 88 ASP A CA 1
ATOM 735 C C . ASP A 1 88 ? 5.593 -0.247 -4.105 1.00 98.44 88 ASP A C 1
ATOM 737 O O . ASP A 1 88 ? 6.635 -0.732 -3.638 1.00 98.44 88 ASP A O 1
ATOM 741 N N . VAL A 1 89 ? 5.224 -0.433 -5.372 1.00 98.44 89 VAL A N 1
ATOM 742 C CA . VAL A 1 89 ? 6.026 -1.191 -6.345 1.00 98.44 89 VAL A CA 1
ATOM 743 C C . VAL A 1 89 ? 6.235 -0.409 -7.631 1.00 98.44 89 VAL A C 1
ATOM 745 O O . VAL A 1 89 ? 5.304 0.198 -8.158 1.00 98.44 89 VAL A O 1
ATOM 748 N N . GLU A 1 90 ? 7.428 -0.535 -8.206 1.00 97.75 90 GLU A N 1
ATOM 749 C CA . GLU A 1 90 ? 7.707 -0.051 -9.554 1.00 97.75 90 GLU A CA 1
ATOM 750 C C . GLU A 1 90 ? 7.848 -1.209 -10.523 1.00 97.75 90 GLU A C 1
ATOM 752 O O . GLU A 1 90 ? 8.462 -2.234 -10.225 1.00 97.75 90 GLU A O 1
ATOM 757 N N . ASN A 1 91 ? 7.271 -1.040 -11.709 1.00 97.12 91 ASN A N 1
ATOM 758 C CA . ASN A 1 91 ? 7.153 -2.100 -12.702 1.00 97.12 91 ASN A CA 1
ATOM 759 C C . ASN A 1 91 ? 7.732 -1.632 -14.023 1.00 97.12 91 ASN A C 1
ATOM 761 O O . ASN A 1 91 ? 7.600 -0.467 -14.405 1.00 97.12 91 ASN A O 1
ATOM 765 N N . SER A 1 92 ? 8.317 -2.564 -14.757 1.00 97.19 92 SER A N 1
ATOM 766 C CA . SER A 1 92 ? 8.744 -2.316 -16.127 1.00 97.19 92 SER A CA 1
ATOM 767 C C . SER A 1 92 ? 7.543 -2.035 -17.035 1.00 97.19 92 SER A C 1
ATOM 769 O O . SER A 1 92 ? 6.452 -2.575 -16.819 1.00 97.19 92 SER A O 1
ATOM 771 N N . PRO A 1 93 ? 7.712 -1.216 -18.082 1.00 95.69 93 PRO A N 1
ATOM 772 C CA . PRO A 1 93 ? 6.718 -1.143 -19.140 1.00 95.69 93 PRO A CA 1
ATOM 773 C C . PRO A 1 93 ? 6.664 -2.469 -19.909 1.00 95.69 93 PRO A C 1
ATOM 775 O O . PRO A 1 93 ? 7.694 -3.107 -20.123 1.00 95.69 93 PRO A O 1
ATOM 778 N N . CYS A 1 94 ? 5.478 -2.850 -20.387 1.00 94.62 94 CYS A N 1
ATOM 779 C CA . CYS A 1 94 ? 5.385 -3.858 -21.443 1.00 94.62 94 CYS A CA 1
ATOM 780 C C . CYS A 1 94 ? 6.022 -3.307 -22.735 1.00 94.62 94 CYS A C 1
ATOM 782 O O . CYS A 1 94 ? 5.834 -2.133 -23.075 1.00 94.62 94 CYS A O 1
ATOM 784 N N . GLU A 1 95 ? 6.739 -4.153 -23.472 1.00 94.38 95 GLU A N 1
ATOM 785 C CA . GLU A 1 95 ? 7.285 -3.825 -24.791 1.00 94.38 95 GLU A CA 1
ATOM 786 C C . GLU A 1 95 ? 6.389 -4.422 -25.883 1.00 94.38 95 GLU A C 1
ATOM 788 O O . GLU A 1 95 ? 6.130 -5.627 -25.892 1.00 94.38 95 GLU A O 1
ATOM 793 N N . TYR A 1 96 ? 5.958 -3.592 -26.836 1.00 95.38 96 TYR A N 1
ATOM 794 C CA . TYR A 1 96 ? 5.080 -4.000 -27.936 1.00 95.38 96 TYR A CA 1
ATOM 795 C C . TYR A 1 96 ? 5.669 -3.631 -29.301 1.00 95.38 96 TYR A C 1
ATOM 797 O O . TYR A 1 96 ? 6.335 -2.603 -29.443 1.00 95.38 96 TYR A O 1
ATOM 805 N N . TYR A 1 97 ? 5.345 -4.422 -30.324 1.00 95.00 97 TYR A N 1
ATOM 806 C CA . TYR A 1 97 ? 5.555 -4.069 -31.726 1.00 95.00 97 TYR A CA 1
ATOM 807 C C . TYR A 1 97 ? 4.329 -3.340 -32.297 1.00 95.00 97 TYR A C 1
ATOM 809 O O . TYR A 1 97 ? 3.210 -3.860 -32.291 1.00 95.00 97 TYR A O 1
ATOM 817 N N . GLY A 1 98 ? 4.540 -2.134 -32.830 1.00 93.56 98 GLY A N 1
ATOM 818 C CA . GLY A 1 98 ? 3.487 -1.290 -33.396 1.00 93.56 98 GLY A CA 1
ATOM 819 C C . GLY A 1 98 ? 3.949 -0.477 -34.597 1.00 93.56 98 GLY A C 1
ATOM 820 O O . GLY A 1 98 ? 5.111 -0.090 -34.682 1.00 93.56 98 GLY A O 1
ATOM 821 N N . TRP A 1 99 ? 3.017 -0.190 -35.507 1.00 92.44 99 TRP A N 1
ATOM 822 C CA . TRP A 1 99 ? 3.272 0.602 -36.718 1.00 92.44 99 TRP A CA 1
ATOM 823 C C . TRP A 1 99 ? 2.923 2.087 -36.560 1.00 92.44 99 TRP A C 1
ATOM 825 O O . TRP A 1 99 ? 3.418 2.926 -37.309 1.00 92.44 99 TRP A O 1
ATOM 835 N N . GLY A 1 100 ? 2.066 2.424 -35.593 1.00 92.00 100 GLY A N 1
ATOM 836 C CA . GLY A 1 100 ? 1.572 3.778 -35.352 1.00 92.00 100 GLY A CA 1
ATOM 837 C C . GLY A 1 100 ? 1.694 4.199 -33.889 1.00 92.00 100 GLY A C 1
ATOM 838 O O . GLY A 1 100 ? 1.970 3.384 -33.013 1.00 92.00 100 GLY A O 1
ATOM 839 N N . ARG A 1 101 ? 1.484 5.494 -33.623 1.00 90.56 101 ARG A N 1
ATOM 840 C CA . ARG A 1 101 ? 1.551 6.073 -32.266 1.00 90.56 101 ARG A CA 1
ATOM 841 C C . ARG A 1 101 ? 0.185 6.290 -31.607 1.00 90.56 101 ARG A C 1
ATOM 843 O O . ARG A 1 101 ? 0.122 6.346 -30.386 1.00 90.56 101 ARG A O 1
ATOM 850 N N . PHE A 1 102 ? -0.883 6.438 -32.391 1.00 94.19 102 PHE A N 1
ATOM 851 C CA . PHE A 1 102 ? -2.219 6.816 -31.909 1.00 94.19 102 PHE A CA 1
ATOM 852 C C . PHE A 1 102 ? -3.241 5.705 -32.177 1.00 94.19 102 PHE A C 1
ATOM 854 O O . PHE A 1 102 ? -3.108 4.985 -33.167 1.00 94.19 102 PHE A O 1
ATOM 861 N N . ASP A 1 103 ? -4.227 5.566 -31.286 1.00 91.75 103 ASP A N 1
ATOM 862 C CA . ASP A 1 103 ? -5.360 4.626 -31.371 1.00 91.75 103 ASP A CA 1
ATOM 863 C C . ASP A 1 103 ? -4.975 3.171 -31.698 1.00 91.75 103 ASP A C 1
ATOM 865 O O . ASP A 1 103 ? -5.660 2.469 -32.441 1.00 91.75 103 ASP A O 1
ATOM 869 N N . GLN A 1 104 ? -3.855 2.703 -31.138 1.00 90.38 104 GLN A N 1
ATOM 870 C CA . GLN A 1 104 ? -3.396 1.322 -31.285 1.00 90.38 104 GLN A CA 1
ATOM 871 C C . GLN A 1 104 ? -3.928 0.453 -30.139 1.00 90.38 104 GLN A C 1
ATOM 873 O O . GLN A 1 104 ? -3.865 0.834 -28.972 1.00 90.38 104 GLN A O 1
ATOM 878 N N . SER A 1 105 ? -4.400 -0.744 -30.471 1.00 92.62 105 SER A N 1
ATOM 879 C CA . SER A 1 105 ? -4.578 -1.848 -29.524 1.00 92.62 105 SER A CA 1
ATOM 880 C C . SER A 1 105 ? -3.599 -2.949 -29.909 1.00 92.62 105 SER A C 1
ATOM 882 O O . SER A 1 105 ? -3.475 -3.260 -31.092 1.00 92.62 105 SER A O 1
ATOM 884 N N . PHE A 1 106 ? -2.894 -3.515 -28.934 1.00 93.06 106 PHE A N 1
ATOM 885 C CA . PHE A 1 106 ? -1.889 -4.547 -29.175 1.00 93.06 106 PHE A CA 1
ATOM 886 C C . PHE A 1 106 ? -2.453 -5.921 -28.818 1.00 93.06 106 PHE A C 1
ATOM 888 O O . PHE A 1 106 ? -2.997 -6.112 -27.731 1.00 93.06 106 PHE A O 1
ATOM 895 N N . SER A 1 107 ? -2.345 -6.863 -29.753 1.00 93.50 107 SER A N 1
ATOM 896 C CA . SER A 1 107 ? -2.636 -8.281 -29.514 1.00 93.50 107 SER A CA 1
ATOM 897 C C . SER A 1 107 ? -1.476 -8.966 -28.785 1.00 93.50 107 SER A C 1
ATOM 899 O O . SE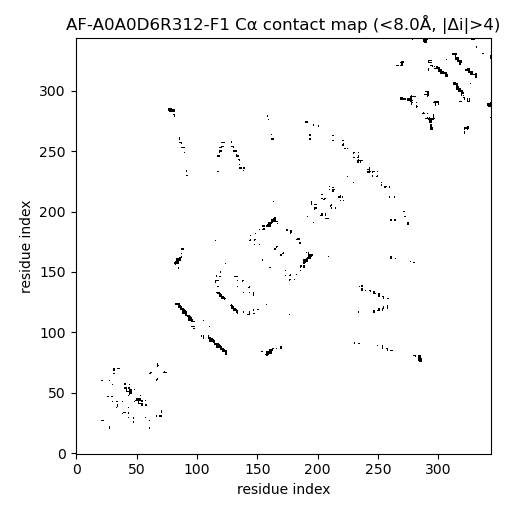R A 1 107 ? -0.361 -8.442 -28.770 1.00 93.50 107 SER A O 1
ATOM 901 N N . GLN A 1 108 ? -1.718 -10.150 -28.209 1.00 91.31 108 GLN A N 1
ATOM 902 C CA . GLN A 1 108 ? -0.679 -10.906 -27.498 1.00 91.31 108 GLN A CA 1
ATOM 903 C C . GLN A 1 108 ? 0.543 -11.200 -28.385 1.00 91.31 108 GLN A C 1
ATOM 905 O O . GLN A 1 108 ? 1.670 -11.100 -27.915 1.00 91.31 108 GLN A O 1
ATOM 910 N N . ASP A 1 109 ? 0.336 -11.473 -29.677 1.00 95.25 109 ASP A N 1
ATOM 911 C CA . ASP A 1 109 ? 1.419 -11.768 -30.631 1.00 95.25 109 ASP A CA 1
ATOM 912 C C . ASP A 1 109 ? 2.317 -10.551 -30.920 1.00 95.25 109 ASP A C 1
ATOM 914 O O . ASP A 1 109 ? 3.414 -10.686 -31.458 1.00 95.25 109 ASP A O 1
ATOM 918 N N . GLN A 1 110 ? 1.864 -9.345 -30.565 1.00 95.50 110 GLN A N 1
ATOM 919 C CA . GLN A 1 110 ? 2.654 -8.116 -30.661 1.00 95.50 110 GLN A CA 1
ATOM 920 C C . GLN A 1 110 ? 3.420 -7.810 -29.375 1.00 95.50 110 GLN A C 1
ATOM 922 O O . GLN A 1 110 ? 4.224 -6.875 -29.364 1.00 95.50 110 GLN A O 1
ATOM 927 N N . VAL A 1 111 ? 3.173 -8.553 -28.296 1.00 95.25 111 VAL A N 1
ATOM 928 C CA . VAL A 1 111 ? 3.888 -8.382 -27.036 1.00 95.25 111 VAL A CA 1
ATOM 929 C C . VAL A 1 111 ? 5.267 -9.003 -27.182 1.00 95.25 111 VAL A C 1
ATOM 931 O O . VAL A 1 111 ? 5.426 -10.220 -27.223 1.00 95.25 111 VAL A O 1
ATOM 934 N N . LYS A 1 112 ? 6.288 -8.149 -27.240 1.00 94.12 112 LYS A N 1
ATOM 935 C CA . LYS A 1 112 ? 7.685 -8.580 -27.172 1.00 94.12 112 LYS A CA 1
ATOM 936 C C . LYS A 1 112 ? 8.023 -9.026 -25.752 1.00 94.12 112 LYS A C 1
ATOM 938 O O . LYS A 1 112 ? 8.755 -9.995 -25.563 1.00 94.12 112 LYS A O 1
ATOM 943 N N . ARG A 1 113 ? 7.528 -8.279 -24.762 1.00 93.69 113 ARG A N 1
ATOM 944 C CA . ARG A 1 113 ? 7.869 -8.481 -23.358 1.00 93.69 113 ARG A CA 1
ATOM 945 C C . ARG A 1 113 ? 6.776 -7.980 -22.427 1.00 93.69 113 ARG A C 1
ATOM 947 O O . ARG A 1 113 ? 6.297 -6.857 -22.581 1.00 93.69 113 ARG A O 1
ATOM 954 N N . GLU A 1 114 ? 6.436 -8.796 -21.437 1.00 94.88 114 GLU A N 1
ATOM 955 C CA . GLU A 1 114 ? 5.462 -8.448 -20.407 1.00 94.88 114 GLU A CA 1
ATOM 956 C C . GLU A 1 114 ? 6.090 -7.643 -19.261 1.00 94.88 114 GLU A C 1
ATOM 958 O O . GLU A 1 114 ? 7.301 -7.661 -19.019 1.00 94.88 114 GLU A O 1
ATOM 963 N N . SER A 1 115 ? 5.234 -6.938 -18.523 1.00 96.25 115 SER A N 1
ATOM 964 C CA . SER A 1 115 ? 5.636 -6.214 -17.319 1.00 96.25 115 SER A CA 1
ATOM 965 C C . SER A 1 115 ? 5.994 -7.177 -16.175 1.00 96.25 115 SER A C 1
ATOM 967 O O . SER A 1 115 ? 5.363 -8.217 -15.958 1.00 96.25 115 SER A O 1
ATOM 969 N N . HIS A 1 116 ? 7.015 -6.800 -15.416 1.00 97.94 116 HIS A N 1
ATOM 970 C CA . HIS A 1 116 ? 7.506 -7.450 -14.196 1.00 97.94 116 HIS A CA 1
ATOM 971 C C . HIS A 1 116 ? 8.005 -6.371 -13.222 1.00 97.94 116 HIS A C 1
ATOM 973 O O . HIS A 1 116 ? 8.255 -5.231 -13.642 1.00 97.94 116 HIS A O 1
ATOM 979 N N . LEU A 1 117 ? 8.120 -6.706 -11.933 1.00 98.62 117 LEU A N 1
ATOM 980 C CA . LEU A 1 117 ? 8.593 -5.768 -10.912 1.00 98.62 117 LEU A CA 1
ATOM 981 C C . LEU A 1 117 ? 10.049 -5.373 -11.192 1.00 98.62 117 LEU A C 1
ATOM 983 O O . LEU A 1 117 ? 10.859 -6.220 -11.545 1.00 98.62 117 LEU A O 1
ATOM 987 N N . LEU A 1 118 ? 10.378 -4.098 -10.998 1.00 98.50 118 LEU A N 1
ATOM 988 C CA . LEU A 1 118 ? 11.748 -3.576 -11.018 1.00 98.50 118 LEU A CA 1
ATOM 989 C C . LEU A 1 118 ? 12.242 -3.296 -9.601 1.00 98.50 118 LEU A C 1
ATOM 991 O O . LEU A 1 118 ? 13.375 -3.638 -9.262 1.00 98.50 118 LEU A O 1
ATOM 995 N N . THR A 1 119 ? 11.390 -2.681 -8.777 1.00 98.69 119 THR A N 1
ATOM 996 C CA . THR A 1 119 ? 11.688 -2.380 -7.377 1.00 98.69 119 THR A CA 1
ATOM 997 C C . THR A 1 119 ? 10.456 -2.569 -6.504 1.00 98.69 119 THR A C 1
ATOM 999 O O . THR A 1 119 ? 9.314 -2.438 -6.952 1.00 98.69 119 THR A O 1
ATOM 1002 N N . ILE A 1 120 ? 10.698 -2.859 -5.232 1.00 98.81 120 ILE A N 1
ATOM 1003 C CA . ILE A 1 120 ? 9.694 -2.773 -4.173 1.00 98.81 120 ILE A CA 1
ATOM 1004 C C . ILE A 1 120 ? 10.239 -1.895 -3.058 1.00 98.81 120 ILE A C 1
ATOM 1006 O O . ILE A 1 120 ? 11.432 -1.931 -2.752 1.00 98.81 120 ILE A O 1
ATOM 1010 N N . SER A 1 121 ? 9.353 -1.159 -2.403 1.00 98.69 121 SER A N 1
ATOM 1011 C CA . SER A 1 121 ? 9.673 -0.433 -1.182 1.00 98.69 121 SER A CA 1
ATOM 1012 C C . SER A 1 121 ? 8.553 -0.623 -0.180 1.00 98.69 121 SER A C 1
ATOM 1014 O O . SER A 1 121 ? 7.381 -0.759 -0.535 1.00 98.69 121 SER A O 1
ATOM 1016 N N . PHE A 1 122 ? 8.912 -0.688 1.095 1.00 98.75 122 PHE A N 1
ATOM 1017 C CA . PHE A 1 122 ? 7.943 -0.830 2.164 1.00 98.75 122 PHE A CA 1
ATOM 1018 C C . PHE A 1 122 ? 8.499 -0.379 3.506 1.00 98.75 122 PHE A C 1
ATOM 1020 O O . PHE A 1 122 ? 9.705 -0.352 3.739 1.00 98.75 122 PHE A O 1
ATOM 1027 N N . ALA A 1 123 ? 7.596 -0.075 4.427 1.00 98.56 123 ALA A N 1
ATOM 1028 C CA . ALA A 1 123 ? 7.950 0.206 5.804 1.00 98.56 123 ALA A CA 1
ATOM 1029 C C . ALA A 1 123 ? 6.836 -0.238 6.751 1.00 98.56 123 ALA A C 1
ATOM 1031 O O . ALA A 1 123 ? 5.652 -0.115 6.432 1.00 98.56 123 ALA A O 1
ATOM 1032 N N . THR A 1 124 ? 7.209 -0.755 7.919 1.00 98.31 124 THR A N 1
ATOM 1033 C CA . THR A 1 124 ? 6.247 -1.154 8.954 1.00 98.31 124 THR A CA 1
ATOM 1034 C C . THR A 1 124 ? 6.179 -0.065 10.008 1.00 98.31 124 THR A C 1
ATOM 1036 O O . THR A 1 124 ? 7.209 0.349 10.521 1.00 98.31 124 THR A O 1
ATOM 1039 N N . ASN A 1 125 ? 4.977 0.414 10.327 1.00 96.19 125 ASN A N 1
ATOM 1040 C CA . ASN A 1 125 ? 4.759 1.486 11.297 1.00 96.19 125 ASN A CA 1
ATOM 1041 C C . ASN A 1 125 ? 5.704 2.679 11.026 1.00 96.19 125 ASN A C 1
ATOM 1043 O O . ASN A 1 125 ? 5.663 3.263 9.934 1.00 96.19 125 ASN A O 1
ATOM 1047 N N . ASP A 1 126 ? 6.559 2.997 11.997 1.00 95.50 126 ASP A N 1
ATOM 1048 C CA . ASP A 1 126 ? 7.533 4.091 11.970 1.00 95.50 126 ASP A CA 1
ATOM 1049 C C . ASP A 1 126 ? 8.974 3.615 11.724 1.00 95.50 126 ASP A C 1
ATOM 1051 O O . ASP A 1 126 ? 9.903 4.413 11.821 1.00 95.50 126 ASP A O 1
ATOM 1055 N N . ASP A 1 127 ? 9.160 2.340 11.365 1.00 97.50 127 ASP A N 1
ATOM 1056 C CA . ASP A 1 127 ? 10.472 1.782 11.033 1.00 97.50 127 ASP A CA 1
ATOM 1057 C C . ASP A 1 127 ? 11.060 2.435 9.774 1.00 97.50 127 ASP A C 1
ATOM 1059 O O . ASP A 1 127 ? 10.356 3.030 8.950 1.00 97.50 127 ASP A O 1
ATOM 1063 N N . GLU A 1 128 ? 12.365 2.271 9.578 1.00 97.56 128 GLU A N 1
ATOM 1064 C CA . GLU A 1 128 ? 13.031 2.712 8.355 1.00 97.56 128 GLU A CA 1
ATOM 1065 C C . GLU A 1 128 ? 12.419 2.053 7.105 1.00 97.56 128 GLU A C 1
ATOM 1067 O O . GLU A 1 128 ? 12.028 0.879 7.114 1.00 97.56 128 GLU A O 1
ATOM 1072 N N . VAL A 1 129 ? 12.357 2.812 6.007 1.00 98.31 129 VAL A N 1
ATOM 1073 C CA . VAL A 1 129 ? 11.976 2.273 4.701 1.00 98.31 129 VAL A CA 1
ATOM 1074 C C . VAL A 1 129 ? 13.000 1.236 4.254 1.00 98.31 129 VAL A C 1
ATOM 1076 O O . VAL A 1 129 ? 14.200 1.504 4.163 1.00 98.31 129 VAL A O 1
ATOM 1079 N N . LYS A 1 130 ? 12.507 0.047 3.923 1.00 98.50 130 LYS A N 1
ATOM 1080 C CA . LYS A 1 130 ? 13.259 -1.008 3.252 1.00 98.50 130 LYS A CA 1
ATOM 1081 C C . LYS A 1 130 ? 12.891 -1.010 1.779 1.00 98.50 130 LYS A C 1
ATOM 1083 O O . LYS A 1 130 ? 11.746 -0.743 1.419 1.00 98.50 130 LYS A O 1
ATOM 1088 N N . SER A 1 131 ? 13.861 -1.326 0.941 1.00 98.44 131 SER A N 1
ATOM 1089 C CA . SER A 1 131 ? 13.687 -1.395 -0.502 1.00 98.44 131 SER A CA 1
ATOM 1090 C C . SER A 1 131 ? 14.557 -2.492 -1.083 1.00 98.44 131 SER 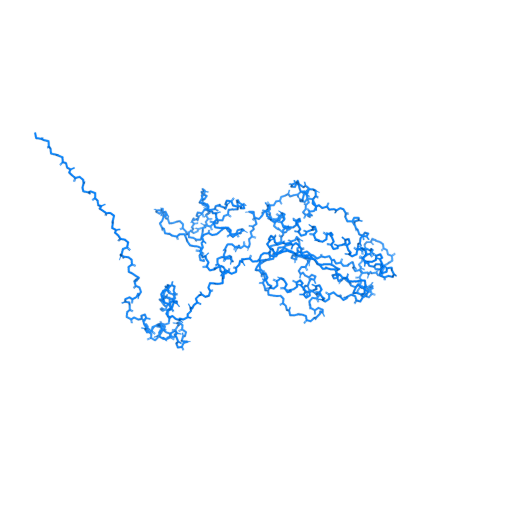A C 1
ATOM 1092 O O . SER A 1 131 ? 15.551 -2.894 -0.478 1.00 98.44 131 SER A O 1
ATOM 1094 N N . PHE A 1 132 ? 14.128 -2.999 -2.230 1.00 98.38 132 PHE A N 1
ATOM 1095 C CA . PHE A 1 132 ? 14.873 -3.962 -3.019 1.00 98.38 132 PHE A CA 1
ATOM 1096 C C . PHE A 1 132 ? 14.665 -3.640 -4.493 1.00 98.38 132 PHE A C 1
ATOM 1098 O O . PHE A 1 132 ? 13.556 -3.288 -4.904 1.00 98.38 132 PHE A O 1
ATOM 1105 N N . LYS A 1 133 ? 15.718 -3.818 -5.284 1.00 98.56 133 LYS A N 1
ATOM 1106 C CA . LYS A 1 133 ? 15.708 -3.680 -6.738 1.00 98.56 133 LYS A CA 1
ATOM 1107 C C . LYS A 1 133 ? 16.199 -4.955 -7.407 1.00 98.56 133 LYS A C 1
ATOM 1109 O O . LYS A 1 133 ? 16.899 -5.753 -6.785 1.00 98.56 133 LYS A O 1
ATOM 1114 N N . LEU A 1 134 ? 15.846 -5.118 -8.674 1.00 98.44 134 LEU A N 1
ATOM 1115 C CA . LEU A 1 134 ? 16.451 -6.126 -9.536 1.00 98.44 134 LEU A CA 1
ATOM 1116 C C . LEU A 1 134 ? 17.899 -5.779 -9.894 1.00 98.44 134 LEU A C 1
ATOM 1118 O O . LEU A 1 134 ? 18.306 -4.614 -9.872 1.00 98.44 134 LEU A O 1
ATOM 1122 N N . SER A 1 135 ? 18.672 -6.803 -10.252 1.00 97.94 135 SER A N 1
ATOM 1123 C CA . SER A 1 135 ? 19.914 -6.634 -11.007 1.00 97.94 135 SER A CA 1
ATOM 1124 C C . SER A 1 135 ? 19.628 -6.497 -12.509 1.00 97.94 135 SER A C 1
ATOM 1126 O O . SER A 1 135 ? 18.541 -6.829 -12.982 1.00 97.94 135 SER A O 1
ATOM 1128 N N . ALA A 1 136 ? 20.615 -6.055 -13.293 1.00 97.06 136 ALA A N 1
ATOM 1129 C CA . ALA A 1 136 ? 20.477 -6.026 -14.751 1.00 97.06 136 ALA A CA 1
ATOM 1130 C C . ALA A 1 136 ? 20.209 -7.425 -15.344 1.00 97.06 136 ALA A C 1
ATOM 1132 O O . ALA A 1 136 ? 19.453 -7.543 -16.305 1.00 97.06 136 ALA A O 1
ATOM 1133 N N . ASP A 1 137 ? 20.785 -8.485 -14.764 1.00 97.38 137 ASP A N 1
ATOM 1134 C CA . ASP A 1 137 ? 20.552 -9.866 -15.206 1.00 97.38 137 ASP A CA 1
ATOM 1135 C C . ASP A 1 137 ? 19.122 -10.334 -14.888 1.00 97.38 137 ASP A C 1
ATOM 1137 O O . ASP A 1 137 ? 18.474 -10.951 -15.735 1.00 97.38 137 ASP A O 1
ATOM 1141 N N . ASP A 1 138 ? 18.586 -9.975 -13.721 1.00 97.88 138 ASP A N 1
ATOM 1142 C CA . ASP A 1 138 ? 17.187 -10.252 -13.369 1.00 97.88 138 ASP A CA 1
ATOM 1143 C C . ASP A 1 138 ? 16.227 -9.519 -14.308 1.00 97.88 138 ASP A C 1
ATOM 1145 O O . ASP A 1 138 ? 15.251 -10.103 -14.788 1.00 97.88 138 ASP A O 1
ATOM 1149 N N . VAL A 1 139 ? 16.540 -8.258 -14.647 1.00 97.38 139 VAL A N 1
ATOM 1150 C CA . VAL A 1 139 ? 15.800 -7.535 -15.681 1.00 97.38 139 VAL A CA 1
ATOM 1151 C C . VAL A 1 139 ? 15.912 -8.299 -16.994 1.00 97.38 139 VAL A C 1
ATOM 1153 O O . VAL A 1 139 ? 14.878 -8.604 -17.554 1.00 97.38 139 VAL A O 1
ATOM 1156 N N . ILE A 1 140 ? 17.077 -8.694 -17.508 1.00 95.75 140 ILE A N 1
ATOM 1157 C CA . ILE A 1 140 ? 17.154 -9.455 -18.780 1.00 95.75 140 ILE A CA 1
ATOM 1158 C C . ILE A 1 140 ? 16.221 -10.678 -18.777 1.00 95.75 140 ILE A C 1
ATOM 1160 O O . ILE A 1 140 ? 15.504 -10.912 -19.753 1.00 95.75 140 ILE A O 1
ATOM 1164 N N . ASN A 1 141 ? 16.186 -11.407 -17.663 1.00 96.19 141 ASN A N 1
ATOM 1165 C CA . ASN A 1 141 ? 15.445 -12.658 -17.533 1.00 96.19 141 ASN A CA 1
ATOM 1166 C C . ASN A 1 141 ? 13.980 -12.491 -17.094 1.00 96.19 141 ASN A C 1
ATOM 1168 O O . ASN A 1 141 ? 13.251 -13.479 -17.060 1.00 96.19 141 ASN A O 1
ATOM 1172 N N . GLN A 1 142 ? 13.526 -11.267 -16.791 1.00 96.19 142 GLN A N 1
ATOM 1173 C CA . GLN A 1 142 ? 12.222 -10.997 -16.158 1.00 96.19 142 GLN A CA 1
ATOM 1174 C C . GLN A 1 142 ? 12.022 -11.771 -14.843 1.00 96.19 142 GLN A C 1
ATOM 1176 O O . GLN A 1 142 ? 10.887 -12.115 -14.485 1.00 96.19 142 GLN A O 1
ATOM 1181 N N . ASP A 1 143 ? 13.122 -12.050 -14.142 1.00 97.81 143 ASP A N 1
ATOM 1182 C CA . ASP A 1 143 ? 13.122 -12.794 -12.890 1.00 97.81 143 ASP A CA 1
ATOM 1183 C C . ASP A 1 143 ? 12.922 -11.836 -11.714 1.00 97.81 143 ASP A C 1
ATOM 1185 O O . ASP A 1 143 ? 13.860 -11.267 -11.168 1.00 97.81 143 ASP A O 1
ATOM 1189 N N . ASP A 1 144 ? 11.663 -11.624 -11.336 1.00 98.44 144 ASP A N 1
ATOM 1190 C CA . ASP A 1 144 ? 11.302 -10.810 -10.179 1.00 98.44 144 ASP A CA 1
ATOM 1191 C C . ASP A 1 144 ? 10.904 -11.635 -8.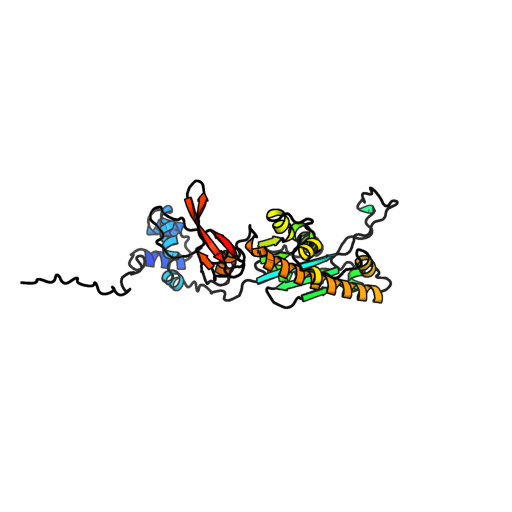948 1.00 98.44 144 ASP A C 1
ATOM 1193 O O . ASP A 1 144 ? 10.353 -11.080 -7.991 1.00 98.44 144 ASP A O 1
ATOM 1197 N N . LEU A 1 145 ? 11.199 -12.943 -8.936 1.00 98.56 145 LEU A N 1
ATOM 1198 C CA . LEU A 1 145 ? 10.778 -13.864 -7.877 1.00 98.56 145 LEU A CA 1
ATOM 1199 C C . LEU A 1 145 ? 11.183 -13.363 -6.489 1.00 98.56 145 LEU A C 1
ATOM 1201 O O . LEU A 1 145 ? 10.364 -13.360 -5.569 1.00 98.56 145 LEU A O 1
ATOM 1205 N N . THR A 1 146 ? 12.424 -12.898 -6.340 1.00 98.12 146 THR A N 1
ATOM 1206 C CA . THR A 1 146 ? 12.947 -12.410 -5.057 1.00 98.12 146 THR A CA 1
ATOM 1207 C C . THR A 1 146 ? 12.144 -11.216 -4.536 1.00 98.12 146 THR A C 1
ATOM 1209 O O . THR A 1 146 ? 11.776 -11.185 -3.361 1.00 98.12 146 THR A O 1
ATOM 1212 N N . LEU A 1 147 ? 11.801 -10.254 -5.399 1.00 98.75 147 LEU A N 1
ATOM 1213 C CA . LEU A 1 147 ? 10.986 -9.101 -5.005 1.00 98.75 147 LEU A CA 1
ATOM 1214 C C . LEU A 1 147 ? 9.565 -9.536 -4.637 1.00 98.75 147 LEU A C 1
ATOM 1216 O O . LEU A 1 147 ? 9.034 -9.150 -3.594 1.00 98.75 147 LEU A O 1
ATOM 1220 N N . VAL A 1 148 ? 8.961 -10.386 -5.466 1.00 98.75 148 VAL A N 1
ATOM 1221 C CA . VAL A 1 148 ? 7.609 -10.911 -5.249 1.00 98.75 148 VAL A CA 1
ATOM 1222 C C . VAL A 1 148 ? 7.527 -11.657 -3.915 1.00 98.75 148 VAL A C 1
ATOM 1224 O O . VAL A 1 148 ? 6.612 -11.403 -3.128 1.00 98.75 148 VAL A O 1
ATOM 1227 N N . ALA A 1 149 ? 8.485 -12.542 -3.631 1.00 98.44 149 ALA A N 1
ATOM 1228 C CA . ALA A 1 149 ? 8.543 -13.315 -2.395 1.00 98.44 149 ALA A CA 1
ATOM 1229 C C . ALA A 1 149 ? 8.739 -12.413 -1.168 1.00 98.44 149 ALA A C 1
ATOM 1231 O O . ALA A 1 149 ? 7.984 -12.537 -0.200 1.00 98.44 149 ALA A O 1
ATOM 1232 N N . ASN A 1 150 ? 9.673 -11.457 -1.233 1.00 98.31 150 ASN A N 1
ATOM 1233 C CA . ASN A 1 150 ? 9.935 -10.514 -0.144 1.00 98.31 150 ASN A CA 1
ATOM 1234 C C . ASN A 1 150 ? 8.697 -9.671 0.190 1.00 98.31 150 ASN A C 1
ATOM 1236 O O . ASN A 1 150 ? 8.313 -9.559 1.359 1.00 98.31 150 ASN A O 1
ATOM 1240 N N . LEU A 1 151 ? 8.029 -9.110 -0.825 1.00 98.62 151 LEU A N 1
ATOM 1241 C CA . LEU A 1 151 ? 6.833 -8.299 -0.604 1.00 98.62 151 LEU A CA 1
ATOM 1242 C C . LEU A 1 151 ? 5.652 -9.147 -0.103 1.00 98.62 151 LEU A C 1
ATOM 1244 O O . LEU A 1 151 ? 4.922 -8.734 0.800 1.00 98.62 151 LEU A O 1
ATOM 1248 N N . ALA A 1 152 ? 5.469 -10.352 -0.650 1.00 98.50 152 ALA A N 1
ATOM 1249 C CA . ALA A 1 152 ? 4.425 -11.268 -0.203 1.00 98.50 152 ALA A CA 1
ATOM 1250 C C . ALA A 1 152 ? 4.615 -11.688 1.261 1.00 98.50 152 ALA A C 1
ATOM 1252 O O . ALA A 1 152 ? 3.641 -11.736 2.021 1.00 98.50 152 ALA A O 1
ATOM 1253 N N . GLN A 1 153 ? 5.859 -11.952 1.669 1.00 97.88 153 GLN A N 1
ATOM 1254 C CA . GLN A 1 153 ? 6.200 -12.283 3.046 1.00 97.88 153 GLN A CA 1
ATOM 1255 C C . GLN A 1 153 ? 5.832 -11.138 3.994 1.00 97.88 153 GLN A C 1
ATOM 1257 O O . GLN A 1 153 ? 5.049 -11.351 4.922 1.00 97.88 153 GLN A O 1
ATOM 1262 N N . VAL A 1 154 ? 6.316 -9.917 3.743 1.00 98.06 154 VAL A N 1
ATOM 1263 C CA . VAL A 1 154 ? 6.051 -8.790 4.653 1.00 98.06 154 VAL A CA 1
ATOM 1264 C C . VAL A 1 154 ? 4.563 -8.416 4.690 1.00 98.06 154 VAL A C 1
ATOM 1266 O O . VAL A 1 154 ? 4.030 -8.099 5.756 1.00 98.06 154 VAL A O 1
ATOM 1269 N N . ILE A 1 155 ? 3.839 -8.546 3.569 1.00 98.44 155 ILE A N 1
ATOM 1270 C CA . ILE A 1 155 ? 2.377 -8.401 3.563 1.00 98.44 155 ILE A CA 1
ATOM 1271 C C . ILE A 1 155 ? 1.737 -9.453 4.469 1.00 98.44 155 ILE A C 1
ATOM 1273 O O . ILE A 1 155 ? 0.886 -9.100 5.286 1.00 98.44 155 ILE A O 1
ATOM 1277 N N . ASN A 1 156 ? 2.132 -10.723 4.370 1.00 97.06 156 ASN A N 1
ATOM 1278 C CA . ASN A 1 156 ? 1.582 -11.790 5.209 1.00 97.06 156 ASN A CA 1
ATOM 1279 C C . ASN A 1 156 ? 1.889 -11.599 6.702 1.00 97.06 156 ASN A C 1
ATOM 1281 O O . ASN A 1 156 ? 1.051 -11.952 7.532 1.00 97.06 156 ASN A O 1
ATOM 1285 N N . GLU A 1 157 ? 3.021 -10.993 7.047 1.00 95.75 157 GLU A N 1
ATOM 1286 C CA . GLU A 1 157 ? 3.396 -10.676 8.430 1.00 95.75 157 GLU A CA 1
ATOM 1287 C C . GLU A 1 157 ? 2.669 -9.448 9.008 1.00 95.75 157 GLU A C 1
ATOM 1289 O O . GLU A 1 157 ? 2.674 -9.246 10.224 1.00 95.75 157 GLU A O 1
ATOM 1294 N N . SER A 1 158 ? 2.040 -8.632 8.158 1.00 97.19 158 SER A N 1
ATOM 1295 C CA . SER A 1 158 ? 1.309 -7.426 8.560 1.00 97.19 158 SER A CA 1
ATOM 1296 C C . SER A 1 158 ? -0.153 -7.697 8.938 1.00 97.19 158 SER A C 1
ATOM 1298 O O . SER A 1 158 ? -0.769 -8.688 8.524 1.00 97.19 158 SER A O 1
ATOM 1300 N N . ASP A 1 159 ? -0.739 -6.783 9.709 1.00 96.69 159 ASP A N 1
ATOM 1301 C CA . ASP A 1 159 ? -2.148 -6.836 10.117 1.00 96.69 159 ASP A CA 1
ATOM 1302 C C . ASP A 1 159 ? -3.024 -5.933 9.238 1.00 96.69 159 ASP A C 1
ATOM 1304 O O . ASP A 1 159 ? -4.156 -6.276 8.874 1.00 96.69 159 ASP A O 1
ATOM 1308 N N . VAL A 1 160 ? -2.473 -4.773 8.875 1.00 97.94 160 VAL A N 1
ATOM 1309 C CA . VAL A 1 160 ? -3.082 -3.778 7.994 1.00 97.94 160 VAL A CA 1
ATOM 1310 C C . VAL A 1 160 ? -2.062 -3.397 6.932 1.00 97.94 160 VAL A C 1
ATOM 1312 O O . VAL A 1 160 ? -0.907 -3.135 7.252 1.00 97.94 160 VAL A O 1
ATOM 1315 N N . ILE A 1 161 ? -2.500 -3.326 5.678 1.00 98.69 161 ILE A N 1
ATOM 1316 C CA . ILE A 1 161 ? -1.683 -2.835 4.567 1.00 98.69 161 ILE A CA 1
ATOM 1317 C C . ILE A 1 161 ? -2.243 -1.517 4.035 1.00 98.69 161 ILE A C 1
ATOM 1319 O O . ILE A 1 161 ? -3.463 -1.333 3.934 1.00 98.69 161 ILE A O 1
ATOM 1323 N N . VAL A 1 162 ? -1.348 -0.609 3.673 1.00 98.81 162 VAL A N 1
ATOM 1324 C CA . VAL A 1 162 ? -1.636 0.736 3.184 1.00 98.81 162 VAL A CA 1
ATOM 1325 C C . VAL A 1 162 ? -0.811 0.989 1.926 1.00 98.81 162 VAL A C 1
ATOM 1327 O O . VAL A 1 162 ? 0.383 0.720 1.901 1.00 98.81 162 VAL A O 1
ATOM 1330 N N . GLY A 1 163 ? -1.435 1.537 0.887 1.00 98.50 163 GLY A N 1
ATOM 1331 C CA . GLY A 1 163 ? -0.709 2.053 -0.275 1.00 98.50 163 GLY A CA 1
ATOM 1332 C C . GLY A 1 163 ? -1.536 3.064 -1.061 1.00 98.50 163 GLY A C 1
ATOM 1333 O O . GLY A 1 163 ? -2.695 3.345 -0.721 1.00 98.50 163 GLY A O 1
ATOM 1334 N N . PHE A 1 164 ? -0.949 3.619 -2.116 1.00 98.19 164 PHE A N 1
ATOM 1335 C CA . PHE A 1 164 ? -1.591 4.623 -2.957 1.00 98.19 164 PHE A CA 1
ATOM 1336 C C . PHE A 1 164 ? -2.071 3.993 -4.270 1.00 98.19 164 PHE A C 1
ATOM 1338 O O . PHE A 1 164 ? -1.265 3.595 -5.091 1.00 98.19 164 PHE A O 1
ATOM 1345 N N . ASN A 1 165 ? -3.391 3.880 -4.488 1.00 98.00 165 ASN A N 1
ATOM 1346 C CA . ASN A 1 165 ? -3.970 3.160 -5.641 1.00 98.00 165 ASN A CA 1
ATOM 1347 C C . ASN A 1 165 ? -3.601 1.653 -5.706 1.00 98.00 165 ASN A C 1
ATOM 1349 O O . ASN A 1 165 ? -3.872 0.963 -6.698 1.00 98.00 165 ASN A O 1
ATOM 1353 N N . SER A 1 166 ? -3.072 1.108 -4.609 1.00 98.00 166 SER A N 1
ATOM 1354 C CA . SER A 1 166 ? -2.531 -0.247 -4.548 1.00 98.00 166 SER A CA 1
ATOM 1355 C C . SER A 1 166 ? -3.569 -1.361 -4.620 1.00 98.00 166 SER A C 1
ATOM 1357 O O . SER A 1 166 ? -3.228 -2.498 -4.941 1.00 98.00 166 SER A O 1
ATOM 1359 N N . LYS A 1 167 ? -4.865 -1.084 -4.409 1.00 97.81 167 LYS A N 1
ATOM 1360 C CA . LYS A 1 167 ? -5.926 -2.083 -4.669 1.00 97.81 167 LYS A CA 1
ATOM 1361 C C . LYS A 1 167 ? -6.120 -2.354 -6.152 1.00 97.81 167 LYS A C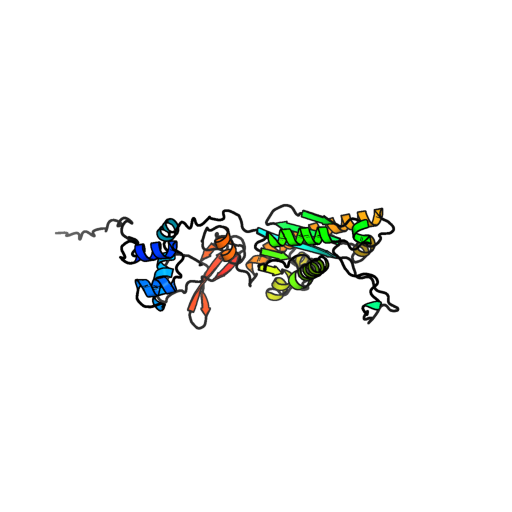 1
ATOM 1363 O O . LYS A 1 167 ? -6.527 -3.453 -6.536 1.00 97.81 167 LYS A O 1
ATOM 1368 N N . LYS A 1 168 ? -5.942 -1.322 -6.977 1.00 97.38 168 LYS A N 1
ATOM 1369 C CA . LYS A 1 168 ? -6.183 -1.407 -8.418 1.00 97.38 168 LYS A CA 1
ATOM 1370 C C . LYS A 1 168 ? -4.935 -1.792 -9.190 1.00 97.38 168 LYS A C 1
ATOM 1372 O O . LYS A 1 168 ? -5.100 -2.362 -10.264 1.00 97.38 168 LYS A O 1
ATOM 1377 N N . PHE A 1 169 ? -3.761 -1.498 -8.642 1.00 97.75 169 PHE A N 1
ATOM 1378 C CA . PHE A 1 169 ? -2.488 -1.677 -9.315 1.00 97.75 169 PHE A CA 1
ATOM 1379 C C . PHE A 1 169 ? -1.581 -2.649 -8.552 1.00 97.75 169 PHE A C 1
ATOM 1381 O O . PHE A 1 169 ? -1.655 -3.847 -8.814 1.00 97.75 169 PHE A O 1
ATOM 1388 N N . ASP A 1 170 ? -0.826 -2.180 -7.561 1.00 98.38 170 ASP A N 1
ATOM 1389 C CA . ASP A 1 170 ? 0.279 -2.895 -6.907 1.00 98.38 170 ASP A CA 1
ATOM 1390 C C . ASP A 1 170 ? -0.092 -4.306 -6.445 1.00 98.38 170 ASP A C 1
ATOM 1392 O O . ASP A 1 170 ? 0.544 -5.286 -6.819 1.00 98.38 170 ASP A O 1
ATOM 1396 N N . LEU A 1 171 ? -1.179 -4.447 -5.675 1.00 97.94 171 LEU A N 1
ATOM 1397 C CA . LEU A 1 171 ? -1.583 -5.744 -5.133 1.00 97.94 171 LEU A CA 1
ATOM 1398 C C . LEU A 1 171 ? -2.048 -6.704 -6.237 1.00 97.94 171 LEU A C 1
ATOM 1400 O O . LEU A 1 171 ? -1.954 -7.919 -6.069 1.00 97.94 171 LEU A O 1
ATOM 1404 N N . LYS A 1 172 ? -2.572 -6.187 -7.357 1.00 98.00 172 LYS A N 1
ATOM 1405 C CA . LYS A 1 172 ? -2.927 -7.019 -8.514 1.00 98.00 172 LYS A CA 1
ATOM 1406 C C . LYS A 1 172 ? -1.689 -7.445 -9.286 1.00 98.00 172 LYS A C 1
ATOM 1408 O O . LYS A 1 172 ? -1.622 -8.612 -9.664 1.00 98.00 172 LYS A O 1
ATOM 1413 N N . VAL A 1 173 ? -0.731 -6.539 -9.483 1.00 98.06 173 VAL A N 1
ATOM 1414 C CA . VAL A 1 173 ? 0.554 -6.871 -10.107 1.00 98.06 173 VAL A CA 1
ATOM 1415 C C . VAL A 1 173 ? 1.247 -7.948 -9.281 1.00 98.06 173 VAL A C 1
ATOM 1417 O O . VAL A 1 173 ? 1.487 -9.036 -9.798 1.00 98.06 173 VAL A O 1
ATOM 1420 N N . LEU A 1 174 ? 1.422 -7.721 -7.976 1.00 98.50 174 LEU A N 1
ATOM 1421 C CA . LEU A 1 174 ? 2.027 -8.690 -7.066 1.00 98.50 174 LEU A CA 1
ATOM 1422 C C . LEU A 1 174 ? 1.331 -10.053 -7.138 1.00 98.50 174 LEU A C 1
ATOM 1424 O O . LEU A 1 174 ? 1.995 -11.057 -7.348 1.00 98.50 174 LEU A O 1
ATOM 1428 N N . LYS A 1 175 ? -0.003 -10.112 -7.025 1.00 98.44 175 LYS A N 1
ATOM 1429 C CA . LYS A 1 175 ? -0.746 -11.385 -7.105 1.00 98.44 175 LYS A CA 1
ATOM 1430 C C . LYS A 1 175 ? -0.586 -12.091 -8.450 1.00 98.44 175 LYS A C 1
ATOM 1432 O O . LYS A 1 175 ? -0.547 -13.316 -8.479 1.00 98.44 175 LYS A O 1
ATOM 1437 N N . THR A 1 176 ? -0.503 -11.336 -9.543 1.00 98.19 176 THR A N 1
ATOM 1438 C CA . THR A 1 176 ? -0.275 -11.892 -10.884 1.00 98.19 176 THR A CA 1
ATOM 1439 C C . THR A 1 176 ? 1.118 -12.506 -10.972 1.00 98.19 176 THR A C 1
ATOM 1441 O O . THR A 1 176 ? 1.257 -13.641 -11.418 1.00 98.19 176 THR A O 1
ATOM 1444 N N . ARG A 1 177 ? 2.140 -11.805 -10.470 1.00 98.19 177 ARG A N 1
ATOM 1445 C CA . ARG A 1 177 ? 3.513 -12.322 -10.423 1.00 98.19 177 ARG A CA 1
ATOM 1446 C C . ARG A 1 177 ? 3.651 -13.500 -9.452 1.00 98.19 177 ARG A C 1
ATOM 1448 O O . ARG A 1 177 ? 4.287 -14.487 -9.787 1.00 98.19 177 ARG A O 1
ATOM 1455 N N . MET A 1 178 ? 2.981 -13.476 -8.298 1.00 98.56 178 MET A N 1
ATOM 1456 C CA . MET A 1 178 ? 2.904 -14.627 -7.385 1.00 98.56 178 MET A CA 1
ATOM 1457 C C . MET A 1 178 ? 2.312 -15.860 -8.072 1.00 98.56 178 MET A C 1
ATOM 1459 O O . MET A 1 178 ? 2.838 -16.956 -7.904 1.00 98.56 178 MET A O 1
ATOM 1463 N N . LEU A 1 179 ? 1.239 -15.679 -8.850 1.00 98.38 179 LEU A N 1
ATOM 1464 C CA . LEU A 1 179 ? 0.621 -16.759 -9.616 1.00 98.38 179 LEU A CA 1
ATOM 1465 C C . LEU A 1 179 ? 1.583 -17.318 -10.670 1.00 98.38 179 LEU A C 1
ATOM 1467 O O . LEU A 1 179 ? 1.693 -18.535 -10.786 1.00 98.38 179 LEU A O 1
ATOM 1471 N N . LEU A 1 180 ? 2.295 -16.445 -11.391 1.00 97.69 180 LEU A N 1
ATOM 1472 C CA . LEU A 1 180 ? 3.317 -16.842 -12.364 1.00 97.69 180 LEU A CA 1
ATOM 1473 C C . LEU A 1 180 ? 4.413 -17.704 -11.717 1.00 97.69 180 LEU A C 1
ATOM 1475 O O . LEU A 1 180 ? 4.789 -18.731 -12.271 1.00 97.69 180 LEU A O 1
ATOM 1479 N N . TRP A 1 181 ? 4.880 -17.314 -10.530 1.00 97.88 181 TRP A N 1
ATOM 1480 C CA . TRP A 1 181 ? 5.934 -18.015 -9.792 1.00 97.88 181 TRP A CA 1
ATOM 1481 C C . TRP A 1 181 ? 5.459 -19.216 -8.961 1.00 97.88 181 TRP A C 1
ATOM 1483 O O . TRP A 1 181 ? 6.257 -19.826 -8.252 1.00 97.88 181 TRP A O 1
ATOM 1493 N N . GLY A 1 182 ? 4.169 -19.562 -9.001 1.00 97.56 182 GLY A N 1
ATOM 1494 C CA . GLY A 1 182 ? 3.624 -20.676 -8.218 1.00 97.56 182 GLY A CA 1
ATOM 1495 C C . GLY A 1 182 ? 3.638 -20.448 -6.700 1.00 97.56 182 GLY A C 1
ATOM 1496 O O . GLY A 1 182 ? 3.622 -21.410 -5.931 1.00 97.56 182 GLY A O 1
ATOM 1497 N N . LEU A 1 183 ? 3.665 -19.190 -6.248 1.00 97.06 183 LEU A N 1
ATOM 1498 C CA . LEU A 1 183 ? 3.618 -18.845 -4.828 1.00 97.06 183 LEU A CA 1
ATOM 1499 C C . LEU A 1 183 ? 2.190 -18.985 -4.267 1.00 97.06 183 LEU A C 1
ATOM 1501 O O . LEU A 1 183 ? 1.210 -18.715 -4.970 1.00 97.06 183 LEU A O 1
ATOM 1505 N N . PRO A 1 184 ? 2.034 -19.367 -2.984 1.00 96.56 184 PRO A N 1
ATOM 1506 C CA . PRO A 1 184 ? 0.720 -19.516 -2.371 1.00 96.56 184 PRO A CA 1
ATOM 1507 C C . PRO A 1 184 ? -0.009 -18.167 -2.267 1.00 96.56 184 PRO A C 1
ATOM 1509 O O . PRO A 1 184 ? 0.630 -17.125 -2.113 1.00 96.56 184 PRO A O 1
ATOM 1512 N N . PRO A 1 185 ? -1.354 -18.154 -2.292 1.00 96.56 185 PRO A N 1
ATOM 1513 C CA . PRO A 1 185 ? -2.120 -16.916 -2.205 1.00 96.56 185 PRO A CA 1
ATOM 1514 C C . PRO A 1 185 ? -1.873 -16.176 -0.882 1.00 96.56 185 PRO A C 1
ATOM 1516 O O . PRO A 1 185 ? -1.750 -16.785 0.181 1.00 96.56 185 PRO A O 1
ATOM 1519 N N . LEU A 1 186 ? -1.870 -14.839 -0.942 1.00 95.56 186 LEU A N 1
ATOM 1520 C CA . LEU A 1 186 ? -1.790 -13.985 0.246 1.00 95.56 186 LEU A CA 1
ATOM 1521 C C . LEU A 1 186 ? -2.977 -14.215 1.181 1.00 95.56 186 LEU A C 1
ATOM 1523 O O . LEU A 1 186 ? -4.122 -14.354 0.738 1.00 95.56 186 LEU A O 1
ATOM 1527 N N . GLN A 1 187 ? -2.719 -14.133 2.484 1.00 91.44 187 GLN A N 1
ATOM 1528 C CA . GLN A 1 187 ? -3.795 -14.082 3.465 1.00 91.44 187 GLN A CA 1
ATOM 1529 C C . GLN A 1 187 ? -4.660 -12.827 3.242 1.00 91.44 187 GLN A C 1
ATOM 1531 O O . GLN A 1 187 ? -4.131 -11.763 2.908 1.00 91.44 187 GLN A O 1
ATOM 1536 N N . PRO A 1 188 ? -5.986 -12.891 3.459 1.00 92.19 188 PRO A N 1
ATOM 1537 C CA . PRO A 1 188 ? -6.830 -11.705 3.393 1.00 92.19 188 PRO A CA 1
ATOM 1538 C C . PRO A 1 188 ? -6.392 -10.651 4.422 1.00 92.19 188 PRO A C 1
ATOM 1540 O O . PRO A 1 188 ? -6.517 -10.862 5.627 1.00 92.19 188 PRO A O 1
ATOM 1543 N N . LYS A 1 189 ? -5.909 -9.496 3.951 1.00 94.12 189 LYS A N 1
ATOM 1544 C CA . LYS A 1 189 ? -5.504 -8.367 4.804 1.00 94.12 189 LYS A CA 1
ATOM 1545 C C . LYS A 1 189 ? -6.509 -7.227 4.758 1.00 94.12 189 LYS A C 1
ATOM 1547 O O . LYS A 1 189 ? -7.202 -7.010 3.760 1.00 94.12 189 LYS A O 1
ATOM 1552 N N . LYS A 1 190 ? -6.576 -6.457 5.846 1.00 96.50 190 LYS A N 1
ATOM 1553 C CA . LYS A 1 190 ? -7.281 -5.173 5.833 1.00 96.50 190 LYS A CA 1
ATOM 1554 C C . LYS A 1 190 ? -6.446 -4.188 5.029 1.00 96.50 190 LYS A C 1
ATOM 1556 O O . LYS A 1 190 ? -5.329 -3.868 5.406 1.00 96.50 190 LYS A O 1
ATOM 1561 N N . HIS A 1 191 ? -6.997 -3.743 3.904 1.00 97.88 191 HIS A N 1
ATOM 1562 C CA . HIS A 1 191 ? -6.282 -2.931 2.924 1.00 97.88 191 HIS A CA 1
ATOM 1563 C C . HIS A 1 191 ? -6.893 -1.537 2.830 1.00 97.88 191 HIS A C 1
ATOM 1565 O O . HIS A 1 191 ? -8.050 -1.375 2.418 1.00 97.88 191 HIS A O 1
ATOM 1571 N N . ILE A 1 192 ? -6.109 -0.532 3.200 1.00 98.62 192 ILE A N 1
ATOM 1572 C CA . ILE A 1 192 ? -6.445 0.882 3.070 1.00 98.62 192 ILE A CA 1
ATOM 1573 C C . ILE A 1 192 ? -5.769 1.413 1.805 1.00 98.62 192 ILE A C 1
ATOM 1575 O O . ILE A 1 192 ? -4.553 1.374 1.673 1.00 98.62 192 ILE A O 1
ATOM 1579 N N . ASP A 1 193 ? -6.572 1.900 0.862 1.00 98.62 193 ASP A N 1
ATOM 1580 C CA . ASP A 1 193 ? -6.077 2.530 -0.363 1.00 98.62 193 ASP A CA 1
ATOM 1581 C C . ASP A 1 193 ? -6.298 4.038 -0.257 1.00 98.62 193 ASP A C 1
ATOM 1583 O O . ASP A 1 193 ? -7.445 4.497 -0.180 1.00 98.62 193 ASP A O 1
ATOM 1587 N N . ILE A 1 194 ? -5.204 4.800 -0.213 1.00 98.50 194 ILE A N 1
ATOM 1588 C CA . ILE A 1 194 ? -5.243 6.246 0.027 1.00 98.50 194 ILE A CA 1
ATOM 1589 C C . ILE A 1 194 ? -5.955 6.967 -1.116 1.00 98.50 194 ILE A C 1
ATOM 1591 O O . ILE A 1 194 ? -6.771 7.844 -0.849 1.00 98.50 194 ILE A O 1
ATOM 1595 N N . MET A 1 195 ? -5.727 6.583 -2.376 1.00 98.25 195 MET A N 1
ATOM 1596 C CA . MET A 1 195 ? -6.385 7.217 -3.524 1.00 98.25 195 MET A CA 1
ATOM 1597 C C . MET A 1 195 ? -7.898 6.971 -3.493 1.00 98.25 195 MET A C 1
ATOM 1599 O O . MET A 1 195 ? -8.691 7.871 -3.782 1.00 98.25 195 MET A O 1
ATOM 1603 N N . GLN A 1 196 ? -8.316 5.757 -3.123 1.00 98.25 196 GLN A N 1
ATOM 1604 C CA . GLN A 1 196 ? -9.730 5.432 -2.942 1.00 98.25 196 GLN A CA 1
ATOM 1605 C C . GLN A 1 196 ? -10.360 6.283 -1.833 1.00 98.25 196 GLN A C 1
ATOM 1607 O O . GLN A 1 196 ? -11.432 6.851 -2.042 1.00 98.25 196 GLN A O 1
ATOM 1612 N N . GLN A 1 197 ? -9.706 6.386 -0.672 1.00 98.25 197 GLN A N 1
ATOM 1613 C CA . GLN A 1 197 ? -10.196 7.222 0.427 1.00 98.25 197 GLN A CA 1
ATOM 1614 C C . GLN A 1 197 ? -10.190 8.710 0.054 1.00 98.25 197 GLN A C 1
ATOM 1616 O O . GLN A 1 197 ? -11.129 9.426 0.393 1.00 98.25 197 GLN A O 1
ATOM 1621 N N . ALA A 1 198 ? -9.188 9.165 -0.700 1.00 97.75 198 ALA A N 1
ATOM 1622 C CA . ALA A 1 198 ? -9.094 10.537 -1.173 1.00 97.75 198 ALA A CA 1
ATOM 1623 C C . ALA A 1 198 ? -10.318 10.917 -2.020 1.00 97.75 198 ALA A C 1
ATOM 1625 O O . ALA A 1 198 ? -10.995 11.898 -1.728 1.00 97.75 198 ALA A O 1
ATOM 1626 N N . LYS A 1 199 ? -10.654 10.069 -3.002 1.00 97.62 199 LYS A N 1
ATOM 1627 C CA . LYS A 1 199 ? -11.835 10.227 -3.866 1.00 97.62 199 LYS A CA 1
ATOM 1628 C C . LYS A 1 199 ? -13.157 10.174 -3.107 1.00 97.62 199 LYS A C 1
ATOM 1630 O O . LYS A 1 199 ? -14.127 10.783 -3.541 1.00 97.62 199 LYS A O 1
ATOM 1635 N N . GLN A 1 200 ? -13.213 9.395 -2.030 1.00 97.69 200 GLN A N 1
ATOM 1636 C CA . GLN A 1 200 ? -14.428 9.221 -1.242 1.00 97.69 200 GLN A CA 1
ATOM 1637 C C . GLN A 1 200 ? -14.739 10.455 -0.388 1.00 97.69 200 GLN A C 1
ATOM 1639 O O . GLN A 1 200 ? -15.903 10.828 -0.272 1.00 97.69 200 GLN A O 1
ATOM 1644 N N . HIS A 1 201 ? -13.719 11.060 0.227 1.00 97.25 201 HIS A N 1
ATOM 1645 C CA . HIS A 1 201 ? -13.917 12.072 1.274 1.00 97.25 201 HIS A CA 1
ATOM 1646 C C . HIS A 1 201 ? -13.572 13.496 0.850 1.00 97.25 201 HIS A C 1
ATOM 1648 O O . HIS A 1 201 ? -13.987 14.438 1.521 1.00 97.25 201 HIS A O 1
ATOM 1654 N N . PHE A 1 202 ? -12.825 13.682 -0.241 1.00 97.31 202 PHE A N 1
ATOM 1655 C CA . PHE A 1 202 ? -12.323 14.996 -0.634 1.00 97.31 202 PHE A CA 1
ATOM 1656 C C . PHE A 1 202 ? -12.546 15.284 -2.115 1.00 97.31 202 PHE A C 1
ATOM 1658 O O . PHE A 1 202 ? -12.650 14.394 -2.957 1.00 97.31 202 PHE A O 1
ATOM 1665 N N . ARG A 1 203 ? -12.552 16.578 -2.439 1.00 97.00 203 ARG A N 1
ATOM 1666 C CA . ARG A 1 203 ? -12.615 17.093 -3.807 1.00 97.00 203 ARG A CA 1
ATOM 1667 C C . ARG A 1 203 ? -11.296 17.777 -4.169 1.00 97.00 203 ARG A C 1
ATOM 1669 O O . ARG A 1 203 ? -11.253 18.990 -4.353 1.00 97.00 203 ARG A O 1
ATOM 1676 N N . PHE A 1 204 ? -10.211 17.005 -4.223 1.00 96.06 204 PHE A N 1
ATOM 1677 C CA . PHE A 1 204 ? -8.928 17.516 -4.713 1.00 96.06 204 PHE A CA 1
ATOM 1678 C C . PHE A 1 204 ? -9.011 17.863 -6.211 1.00 96.06 204 PHE A C 1
ATOM 1680 O O . PHE A 1 204 ? -9.743 17.187 -6.939 1.00 96.06 204 PHE A O 1
ATOM 1687 N N . PRO A 1 205 ? -8.238 18.854 -6.703 1.00 93.44 205 PRO A N 1
ATOM 1688 C CA . PRO A 1 205 ? -8.174 19.173 -8.134 1.00 93.44 205 PRO A CA 1
ATOM 1689 C C . PRO A 1 205 ? -7.742 17.980 -9.002 1.00 93.44 205 PRO A C 1
ATOM 1691 O O . PRO A 1 205 ? -8.222 17.806 -10.117 1.00 93.44 205 PRO A O 1
ATOM 1694 N N . SER A 1 206 ? -6.863 17.129 -8.466 1.00 94.69 206 SER A N 1
ATOM 1695 C CA . SER A 1 206 ? -6.472 15.839 -9.033 1.00 94.69 206 SER A CA 1
ATOM 1696 C C . SER A 1 206 ? -6.161 14.860 -7.901 1.00 94.69 206 SER A C 1
ATOM 1698 O O . SER A 1 206 ? -5.662 15.252 -6.850 1.00 94.69 206 SER A O 1
ATOM 1700 N N . ASN A 1 207 ? -6.449 13.576 -8.126 1.00 94.94 207 ASN A N 1
ATOM 1701 C CA . ASN A 1 207 ? -6.214 12.502 -7.156 1.00 94.94 207 ASN A CA 1
ATOM 1702 C C . ASN A 1 207 ? -4.889 11.758 -7.390 1.00 94.94 207 ASN A C 1
ATOM 1704 O O . ASN A 1 207 ? -4.712 10.664 -6.863 1.00 94.94 207 ASN A O 1
ATOM 1708 N N . SER A 1 208 ? -3.978 12.289 -8.211 1.00 93.12 208 SER A N 1
ATOM 1709 C CA . SER A 1 208 ? -2.601 11.779 -8.257 1.00 93.12 208 SER A CA 1
ATOM 1710 C C . SER A 1 208 ? -1.883 12.110 -6.948 1.00 93.12 208 SER A C 1
ATOM 1712 O O . SER A 1 208 ? -2.105 13.200 -6.415 1.00 93.12 208 SER A O 1
ATOM 1714 N N . MET A 1 209 ? -0.968 11.251 -6.499 1.00 92.62 209 MET A N 1
ATOM 1715 C CA . MET A 1 209 ? -0.201 11.479 -5.270 1.00 92.62 209 MET A CA 1
ATOM 1716 C C . MET A 1 209 ? 0.498 12.845 -5.266 1.00 92.62 209 MET A C 1
ATOM 1718 O O . MET A 1 209 ? 0.313 13.614 -4.331 1.00 92.62 209 MET A O 1
ATOM 1722 N N . ASP A 1 210 ? 1.184 13.193 -6.359 1.00 89.81 210 ASP A N 1
ATOM 1723 C CA . ASP A 1 210 ? 1.869 14.483 -6.526 1.00 89.81 210 ASP A CA 1
ATOM 1724 C C . ASP A 1 210 ? 0.939 15.694 -6.320 1.00 89.81 210 ASP A C 1
ATOM 1726 O O . ASP A 1 210 ? 1.221 16.571 -5.505 1.00 89.81 210 ASP A O 1
ATOM 1730 N N . ASN A 1 211 ? -0.219 15.721 -6.990 1.00 91.25 211 ASN A N 1
ATOM 1731 C CA . ASN A 1 211 ? -1.185 16.809 -6.806 1.00 91.25 211 ASN A CA 1
ATOM 1732 C C . ASN A 1 211 ? -1.751 16.878 -5.383 1.00 91.25 211 ASN A C 1
ATOM 1734 O O . ASN A 1 211 ? -1.925 17.981 -4.868 1.00 91.25 211 ASN A O 1
ATOM 1738 N N . ILE A 1 212 ? -2.021 15.741 -4.733 1.00 93.94 212 ILE A N 1
ATOM 1739 C CA . ILE A 1 212 ? -2.487 15.735 -3.338 1.00 93.94 212 ILE A CA 1
ATOM 1740 C C . ILE A 1 212 ? -1.394 16.300 -2.421 1.00 93.94 212 ILE A C 1
ATOM 1742 O O . ILE A 1 212 ? -1.682 17.161 -1.590 1.00 93.94 212 ILE A O 1
ATOM 1746 N N . CYS A 1 213 ? -0.138 15.884 -2.602 1.00 91.44 213 CYS A N 1
ATOM 1747 C CA . CYS A 1 213 ? 0.999 16.416 -1.853 1.00 91.44 213 CYS A CA 1
ATOM 1748 C C . CYS A 1 213 ? 1.135 17.926 -2.034 1.00 91.44 213 CYS A C 1
ATOM 1750 O O . CYS A 1 213 ? 1.185 18.651 -1.043 1.00 91.44 213 CYS A O 1
ATOM 1752 N N . LYS A 1 214 ? 1.127 18.415 -3.279 1.00 89.69 214 LYS A N 1
ATOM 1753 C CA . LYS A 1 214 ? 1.183 19.852 -3.587 1.00 89.69 214 LYS A CA 1
ATOM 1754 C C . LYS A 1 214 ? 0.034 20.617 -2.938 1.00 89.69 214 LYS A C 1
ATOM 1756 O O . LYS A 1 214 ? 0.275 21.632 -2.293 1.00 89.69 214 LYS A O 1
ATOM 1761 N N . TYR A 1 215 ? -1.192 20.106 -3.048 1.00 92.44 215 TYR A N 1
ATOM 1762 C CA . TYR A 1 215 ? -2.377 20.740 -2.471 1.00 92.44 215 TYR A CA 1
ATOM 1763 C C . TYR A 1 215 ? -2.301 20.848 -0.941 1.00 92.44 215 TYR A C 1
ATOM 1765 O O . TYR A 1 215 ? -2.754 21.831 -0.362 1.00 92.44 215 TYR A O 1
ATOM 1773 N N . LEU A 1 216 ? -1.719 19.847 -0.276 1.00 90.69 216 LEU A N 1
ATOM 1774 C CA . LEU A 1 216 ? -1.572 19.806 1.180 1.00 90.69 216 LEU A CA 1
ATOM 1775 C C . LEU A 1 216 ? -0.287 20.480 1.699 1.00 90.69 216 LEU A C 1
ATOM 1777 O O . LEU A 1 216 ? -0.059 20.469 2.908 1.00 90.69 216 LEU A O 1
ATOM 1781 N N . GLY A 1 217 ? 0.543 21.058 0.823 1.00 84.94 217 GLY A N 1
ATOM 1782 C CA . GLY A 1 217 ? 1.802 21.708 1.206 1.00 84.94 217 GLY A CA 1
ATOM 1783 C C . GLY A 1 217 ? 2.972 20.748 1.465 1.00 84.94 217 GLY A C 1
ATOM 1784 O O . GLY A 1 217 ? 3.963 21.143 2.067 1.00 84.94 217 GLY A O 1
ATOM 1785 N N . TYR A 1 218 ? 2.888 19.500 0.995 1.00 76.56 218 TYR A N 1
ATOM 1786 C CA . TYR A 1 218 ? 3.958 18.491 1.041 1.00 76.56 218 TYR A CA 1
ATOM 1787 C C . TYR A 1 218 ? 4.792 18.442 -0.248 1.00 76.56 218 TYR A C 1
ATOM 1789 O O . TYR A 1 218 ? 5.404 17.421 -0.558 1.00 76.56 218 TYR A O 1
ATOM 1797 N N . SER A 1 219 ? 4.806 19.522 -1.033 1.00 61.22 219 SER A N 1
ATOM 1798 C CA . SER A 1 219 ? 5.458 19.574 -2.352 1.00 61.22 219 SER A CA 1
ATOM 1799 C C . SER A 1 219 ? 6.955 19.245 -2.327 1.00 61.22 219 SER A C 1
ATOM 1801 O O . SER A 1 219 ? 7.494 18.847 -3.352 1.00 61.22 219 SER A O 1
ATOM 1803 N N . VAL A 1 220 ? 7.611 19.364 -1.170 1.00 58.03 220 VAL A N 1
ATOM 1804 C CA . VAL A 1 220 ? 9.041 19.067 -0.977 1.00 58.03 220 VAL A CA 1
ATOM 1805 C C . VAL A 1 220 ? 9.343 17.559 -1.025 1.00 58.03 220 VAL A C 1
ATOM 1807 O O . VAL A 1 220 ? 10.497 17.176 -1.173 1.00 58.03 220 VAL A O 1
ATOM 1810 N N . LEU A 1 221 ? 8.330 16.688 -0.917 1.00 59.50 221 LEU A N 1
ATOM 1811 C CA . LEU A 1 221 ? 8.545 15.246 -0.749 1.00 59.50 221 LEU A CA 1
ATOM 1812 C C . LEU A 1 221 ? 8.622 14.429 -2.051 1.00 59.50 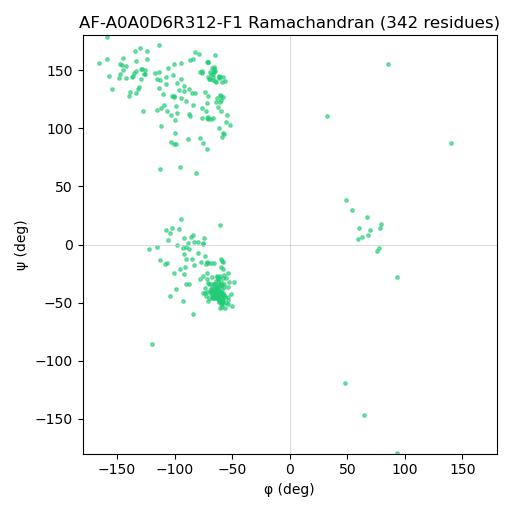221 LEU A C 1
ATOM 1814 O O . LEU A 1 221 ? 9.015 13.270 -1.976 1.00 59.50 221 LEU A O 1
ATOM 1818 N N . LYS A 1 222 ? 8.259 14.974 -3.225 1.00 64.75 222 LYS A N 1
ATOM 1819 C CA . LYS A 1 222 ? 8.376 14.242 -4.505 1.00 64.75 222 LYS A CA 1
ATOM 1820 C C . LYS A 1 222 ? 9.487 14.814 -5.378 1.00 64.75 222 LYS A C 1
ATOM 1822 O O . LYS A 1 222 ? 9.417 15.968 -5.800 1.00 64.75 222 LYS A O 1
ATOM 1827 N N . GLN A 1 223 ? 10.474 13.981 -5.701 1.00 64.06 223 GLN A N 1
ATOM 1828 C CA . GLN A 1 223 ? 11.443 14.277 -6.752 1.00 64.06 223 GLN A CA 1
ATOM 1829 C C . GLN A 1 223 ? 10.824 14.061 -8.140 1.00 64.06 223 GLN A C 1
ATOM 1831 O O . GLN A 1 223 ? 9.934 13.232 -8.334 1.00 64.06 223 GLN A O 1
ATOM 1836 N N . ASN A 1 224 ? 11.286 14.837 -9.122 1.00 68.38 224 ASN A N 1
ATOM 1837 C CA . ASN A 1 224 ? 10.930 14.625 -10.520 1.00 68.38 224 ASN A CA 1
ATOM 1838 C C . ASN A 1 224 ? 11.723 13.426 -11.055 1.00 68.38 224 ASN A C 1
ATOM 1840 O O . ASN A 1 224 ? 12.945 13.491 -11.131 1.00 68.38 224 ASN A O 1
ATOM 1844 N N . THR A 1 225 ? 11.034 12.362 -11.462 1.00 66.50 225 THR A N 1
ATOM 1845 C CA . THR A 1 225 ? 11.643 11.134 -12.003 1.00 66.50 225 THR A CA 1
ATOM 1846 C C . THR A 1 225 ? 12.155 11.258 -13.437 1.00 66.50 225 THR A C 1
ATOM 1848 O O . THR A 1 225 ? 12.607 10.277 -14.019 1.00 66.50 225 THR A O 1
ATOM 1851 N N . GLY A 1 226 ? 12.028 12.429 -14.070 1.00 68.69 226 GLY A N 1
ATOM 1852 C CA . GLY A 1 226 ? 12.290 12.581 -15.505 1.00 68.69 226 GLY A CA 1
ATOM 1853 C C . GLY A 1 226 ? 11.240 11.881 -16.380 1.00 68.69 226 GLY A C 1
ATOM 1854 O O . GLY A 1 226 ? 11.431 11.725 -17.588 1.00 68.69 226 GLY A O 1
ATOM 1855 N N . GLY A 1 227 ? 10.118 11.459 -15.781 1.00 82.62 227 GLY A N 1
ATOM 1856 C CA . GLY A 1 227 ? 9.036 10.742 -16.447 1.00 82.62 227 GLY A CA 1
ATOM 1857 C C . GLY A 1 227 ? 9.471 9.372 -16.969 1.00 82.62 227 GLY A C 1
ATOM 1858 O O . GLY A 1 227 ? 10.336 8.711 -16.405 1.00 82.62 227 GLY A O 1
ATOM 1859 N N . PHE A 1 228 ? 8.892 8.954 -18.095 1.00 91.62 228 PHE A N 1
ATOM 1860 C CA . PHE A 1 228 ? 9.117 7.635 -18.703 1.00 91.62 228 PHE A CA 1
ATOM 1861 C C . PHE A 1 228 ? 10.590 7.333 -19.056 1.00 91.62 228 PHE A C 1
ATOM 1863 O O . PHE A 1 228 ? 10.947 6.185 -19.314 1.00 91.62 228 PHE A O 1
ATOM 1870 N N . ALA A 1 229 ? 11.464 8.346 -19.077 1.00 94.50 229 ALA A N 1
ATOM 1871 C CA . ALA A 1 229 ? 12.884 8.168 -19.352 1.00 94.50 229 ALA A CA 1
ATOM 1872 C C . ALA A 1 229 ? 13.569 7.231 -18.344 1.00 94.50 229 ALA A C 1
ATOM 1874 O O . ALA A 1 229 ? 14.351 6.387 -18.771 1.00 94.50 229 ALA A O 1
ATOM 1875 N N . LEU A 1 230 ? 13.247 7.326 -17.048 1.00 95.62 230 LEU A N 1
ATOM 1876 C CA . LEU A 1 230 ? 13.834 6.461 -16.019 1.00 95.62 230 LEU A CA 1
ATOM 1877 C C . LEU A 1 230 ? 13.493 4.981 -16.250 1.00 95.62 230 LEU A C 1
ATOM 1879 O O . LEU A 1 230 ? 14.388 4.139 -16.259 1.00 95.62 230 LEU A O 1
ATOM 1883 N N . TRP A 1 231 ? 12.227 4.675 -16.547 1.00 96.56 231 TRP A N 1
ATOM 1884 C CA . TRP A 1 231 ? 11.788 3.319 -16.887 1.00 96.56 231 TRP A CA 1
ATOM 1885 C C . TRP A 1 231 ? 12.506 2.776 -18.119 1.00 96.56 231 TRP A C 1
ATOM 1887 O O . TRP A 1 231 ? 12.943 1.633 -18.101 1.00 96.56 231 TRP A O 1
ATOM 1897 N N . ARG A 1 232 ? 12.684 3.582 -19.177 1.00 95.75 232 ARG A N 1
ATOM 1898 C CA . ARG A 1 232 ? 13.440 3.136 -20.360 1.00 95.75 232 ARG A CA 1
ATOM 1899 C C . ARG A 1 232 ? 14.888 2.790 -20.023 1.00 95.75 232 ARG A C 1
ATOM 1901 O O . ARG A 1 232 ? 15.355 1.757 -20.479 1.00 95.75 232 ARG A O 1
ATOM 1908 N N . ARG A 1 233 ? 15.568 3.608 -19.213 1.00 96.88 233 ARG A N 1
ATOM 1909 C CA . ARG A 1 233 ? 16.954 3.336 -18.793 1.00 96.88 233 ARG A CA 1
ATOM 1910 C C . ARG A 1 233 ? 17.059 2.063 -17.952 1.00 96.88 233 ARG A C 1
ATOM 1912 O O . ARG A 1 233 ? 17.976 1.282 -18.160 1.00 96.88 233 ARG A O 1
ATOM 1919 N N . CYS A 1 234 ? 16.073 1.780 -17.096 1.00 97.19 234 CYS A N 1
ATOM 1920 C CA . CYS A 1 234 ? 16.012 0.504 -16.369 1.00 97.19 234 CYS A CA 1
ATOM 1921 C C . CYS A 1 234 ? 15.911 -0.710 -17.308 1.00 97.19 234 CYS A C 1
ATOM 1923 O O . CYS A 1 234 ? 16.349 -1.796 -16.951 1.00 97.19 234 CYS A O 1
ATOM 1925 N N . MET A 1 235 ? 15.345 -0.531 -18.505 1.00 96.06 235 MET A N 1
ATOM 1926 C CA . MET A 1 235 ? 15.195 -1.585 -19.512 1.00 96.06 235 MET A CA 1
ATOM 1927 C C . MET A 1 235 ? 16.385 -1.674 -20.482 1.00 96.06 235 MET A C 1
ATOM 1929 O O . MET A 1 235 ? 16.401 -2.564 -21.331 1.00 96.06 235 MET A O 1
ATOM 1933 N N . GLU A 1 236 ? 17.383 -0.792 -20.363 1.00 94.12 236 GLU A N 1
ATOM 1934 C CA . GLU A 1 236 ? 18.534 -0.708 -21.269 1.00 94.12 236 GLU A CA 1
ATOM 1935 C C . GLU A 1 236 ? 19.609 -1.750 -20.928 1.00 94.12 236 GLU A C 1
ATOM 1937 O O . GLU A 1 236 ? 20.743 -1.445 -20.581 1.00 94.12 236 GLU A O 1
ATOM 1942 N N . THR A 1 237 ? 19.258 -3.030 -21.002 1.00 92.50 237 THR A N 1
ATOM 1943 C CA . THR A 1 237 ? 20.088 -4.108 -20.442 1.00 92.50 237 THR A CA 1
ATOM 1944 C C . THR A 1 237 ? 21.363 -4.427 -21.228 1.00 92.50 237 THR A C 1
ATOM 1946 O O . THR A 1 237 ? 22.189 -5.213 -20.762 1.00 92.50 237 THR A O 1
ATOM 1949 N N . HIS A 1 238 ? 21.530 -3.871 -22.431 1.00 93.56 238 HIS A N 1
ATOM 1950 C CA . HIS A 1 238 ? 22.773 -4.013 -23.193 1.00 93.56 238 HIS A CA 1
ATOM 1951 C C . HIS A 1 238 ? 23.892 -3.127 -22.633 1.00 93.56 238 HIS A C 1
ATOM 1953 O O . HIS A 1 238 ? 25.060 -3.498 -22.729 1.00 93.56 238 HIS A O 1
ATOM 1959 N N . ASP A 1 239 ? 23.529 -2.012 -21.996 1.00 96.38 239 ASP A N 1
ATOM 1960 C CA . ASP A 1 239 ? 24.413 -1.221 -21.150 1.00 96.38 239 ASP A CA 1
ATOM 1961 C C . ASP A 1 239 ? 24.116 -1.562 -19.684 1.00 96.38 239 ASP A C 1
ATOM 1963 O O . ASP A 1 239 ? 23.297 -0.943 -19.001 1.00 96.38 239 ASP A O 1
ATOM 1967 N N . ARG A 1 240 ? 24.771 -2.621 -19.197 1.00 96.19 240 ARG A N 1
ATOM 1968 C CA . ARG A 1 240 ? 24.558 -3.132 -17.834 1.00 96.19 240 ARG A CA 1
ATOM 1969 C C . ARG A 1 240 ? 24.864 -2.087 -16.761 1.00 96.19 240 ARG A C 1
ATOM 1971 O O . ARG A 1 240 ? 24.235 -2.113 -15.702 1.00 96.19 240 ARG A O 1
ATOM 1978 N N . GLU A 1 241 ? 25.824 -1.199 -17.010 1.00 96.94 241 GLU A N 1
ATOM 1979 C CA . GLU A 1 241 ? 26.204 -0.157 -16.059 1.00 96.94 241 GLU A CA 1
ATOM 1980 C C . GLU A 1 241 ? 25.101 0.900 -15.958 1.00 96.94 241 GLU A C 1
ATOM 1982 O O . GLU A 1 241 ? 24.658 1.212 -14.850 1.00 96.94 241 GLU A O 1
ATOM 1987 N N . GLU A 1 242 ? 24.599 1.394 -17.093 1.00 96.69 242 GLU A N 1
ATOM 1988 C CA . GLU A 1 242 ? 23.501 2.366 -17.105 1.00 96.69 242 GLU A CA 1
ATOM 1989 C C . GLU A 1 242 ? 22.204 1.772 -16.546 1.00 96.69 242 GLU A C 1
ATOM 1991 O O . GLU A 1 242 ? 21.541 2.403 -15.722 1.00 96.69 242 GLU A O 1
ATOM 1996 N N . CYS A 1 243 ? 21.872 0.530 -16.912 1.00 97.56 243 CYS A N 1
ATOM 1997 C CA . CYS A 1 243 ? 20.727 -0.187 -16.352 1.00 97.56 243 CYS A CA 1
ATOM 1998 C C . CYS A 1 243 ? 20.816 -0.267 -14.818 1.00 97.56 243 CYS A C 1
ATOM 2000 O O . CYS A 1 243 ? 19.849 0.035 -14.118 1.00 97.56 243 CYS A O 1
ATOM 2002 N N . THR A 1 244 ? 21.995 -0.594 -14.279 1.00 97.94 244 THR A N 1
ATOM 2003 C CA . THR A 1 244 ? 22.211 -0.693 -12.826 1.00 97.94 244 THR A CA 1
ATOM 2004 C C . THR A 1 244 ? 22.029 0.654 -12.123 1.00 97.94 244 THR A C 1
ATOM 2006 O O . THR A 1 244 ? 21.336 0.707 -11.101 1.00 97.94 244 THR A O 1
ATOM 2009 N N . LYS A 1 245 ? 22.584 1.737 -12.690 1.00 97.50 245 LYS A N 1
ATOM 2010 C CA . LYS A 1 245 ? 22.413 3.113 -12.186 1.00 97.50 245 LYS A CA 1
ATOM 2011 C C . LYS A 1 245 ? 20.949 3.541 -12.211 1.00 97.50 245 LYS A C 1
ATOM 2013 O O . LYS A 1 245 ? 20.431 4.049 -11.220 1.00 97.50 245 LYS A O 1
ATOM 2018 N N . ALA A 1 246 ? 20.247 3.271 -13.308 1.00 97.31 246 ALA A N 1
ATOM 2019 C CA . ALA A 1 246 ? 18.830 3.587 -13.432 1.00 97.31 246 ALA A CA 1
ATOM 2020 C C . ALA A 1 246 ? 17.970 2.816 -12.416 1.00 97.31 246 ALA A C 1
ATOM 2022 O O . ALA A 1 246 ? 17.044 3.386 -11.846 1.00 97.31 246 ALA A O 1
ATOM 2023 N N . LEU A 1 247 ? 18.291 1.549 -12.133 1.00 98.12 247 LEU A N 1
ATOM 2024 C CA . LEU A 1 247 ? 17.597 0.764 -11.106 1.00 98.12 247 LEU A CA 1
ATOM 2025 C C . LEU A 1 247 ? 17.871 1.292 -9.686 1.00 98.12 247 LEU A C 1
ATOM 2027 O O . LEU A 1 247 ? 16.982 1.257 -8.843 1.00 98.12 247 LEU A O 1
ATOM 2031 N N . GLU A 1 248 ? 19.074 1.809 -9.420 1.00 97.56 248 GLU A N 1
ATOM 2032 C CA . GLU A 1 248 ? 19.415 2.549 -8.190 1.00 97.56 248 GLU A CA 1
ATOM 2033 C C . GLU A 1 248 ? 18.575 3.825 -8.029 1.00 97.56 248 GLU A C 1
ATOM 2035 O O . GLU A 1 248 ? 18.015 4.084 -6.963 1.00 97.56 248 GLU A O 1
ATOM 2040 N N . GLU A 1 249 ? 18.445 4.608 -9.100 1.00 96.31 249 GLU A N 1
ATOM 2041 C CA . GLU A 1 249 ? 17.596 5.800 -9.113 1.00 96.31 249 GLU A CA 1
ATOM 2042 C C . GLU A 1 249 ? 16.113 5.445 -8.916 1.00 96.31 249 GLU A C 1
ATOM 2044 O O . GLU A 1 249 ? 15.407 6.124 -8.167 1.00 96.31 249 GLU A O 1
ATOM 2049 N N . MET A 1 250 ? 15.645 4.363 -9.548 1.00 96.62 250 MET A N 1
ATOM 2050 C CA . MET A 1 250 ? 14.283 3.850 -9.381 1.00 96.62 250 MET A CA 1
ATOM 2051 C C . MET A 1 250 ? 14.022 3.407 -7.940 1.00 96.62 250 MET A C 1
ATOM 2053 O O . MET A 1 250 ? 12.978 3.727 -7.376 1.00 96.62 250 MET A O 1
ATOM 2057 N N . GLU A 1 251 ? 14.979 2.719 -7.316 1.00 97.25 251 GLU A N 1
ATOM 2058 C CA . GLU A 1 251 ? 14.873 2.302 -5.920 1.00 97.25 251 GLU A CA 1
ATOM 2059 C C . GLU A 1 251 ? 14.764 3.513 -4.987 1.00 97.25 251 GLU A C 1
ATOM 2061 O O . GLU A 1 251 ? 13.889 3.555 -4.122 1.00 97.25 251 GLU A O 1
ATOM 2066 N N . LEU A 1 252 ? 15.606 4.533 -5.185 1.00 95.06 252 LEU A N 1
ATOM 2067 C CA . LEU A 1 252 ? 15.548 5.771 -4.406 1.00 95.06 252 LEU A CA 1
ATOM 2068 C C . LEU A 1 252 ? 14.193 6.474 -4.554 1.00 95.06 252 LEU A C 1
ATOM 2070 O O . LEU A 1 252 ? 13.635 6.960 -3.565 1.00 95.06 252 LEU A O 1
ATOM 2074 N N . TYR A 1 253 ? 13.661 6.517 -5.774 1.00 93.75 253 TYR A N 1
ATOM 2075 C CA . TYR A 1 253 ? 12.341 7.073 -6.046 1.00 93.75 253 TYR A CA 1
ATOM 2076 C C . TYR A 1 253 ? 11.233 6.302 -5.313 1.00 93.75 253 TYR A C 1
ATOM 2078 O O . TYR A 1 253 ? 10.431 6.895 -4.590 1.00 93.75 253 TYR A O 1
ATOM 2086 N N . ASN A 1 254 ? 11.234 4.975 -5.418 1.00 95.81 254 ASN A N 1
ATOM 2087 C CA . ASN A 1 254 ? 10.242 4.111 -4.784 1.00 95.81 254 ASN A CA 1
ATOM 2088 C C . ASN A 1 254 ? 10.316 4.188 -3.240 1.00 95.81 254 ASN A C 1
ATOM 2090 O O . ASN A 1 254 ? 9.284 4.238 -2.569 1.00 95.81 254 ASN A O 1
ATOM 2094 N N . ARG A 1 255 ? 11.517 4.342 -2.656 1.00 95.88 255 ARG A N 1
ATOM 2095 C CA . ARG A 1 255 ? 11.687 4.626 -1.215 1.00 95.88 255 ARG A CA 1
ATOM 2096 C C . ARG A 1 255 ? 11.004 5.928 -0.793 1.00 95.88 255 ARG A C 1
ATOM 2098 O O . ARG A 1 255 ? 10.355 5.968 0.253 1.00 95.88 255 ARG A O 1
ATOM 2105 N N . GLN A 1 256 ? 11.144 6.997 -1.580 1.00 92.94 256 GLN A N 1
ATOM 2106 C CA . GLN A 1 256 ? 10.506 8.286 -1.284 1.00 92.94 256 GLN A CA 1
ATOM 2107 C C . GLN A 1 256 ? 8.980 8.184 -1.331 1.00 92.94 256 GLN A C 1
ATOM 2109 O O . GLN A 1 256 ? 8.301 8.746 -0.467 1.00 92.94 256 GLN A O 1
ATOM 2114 N N . ASP A 1 257 ? 8.436 7.426 -2.283 1.00 92.94 257 ASP A N 1
ATOM 2115 C CA . ASP A 1 257 ? 6.991 7.234 -2.412 1.00 92.94 257 ASP A CA 1
ATOM 2116 C C . ASP A 1 257 ? 6.383 6.520 -1.185 1.00 92.94 257 ASP A C 1
ATOM 2118 O O . ASP A 1 257 ? 5.243 6.818 -0.807 1.00 92.94 257 ASP A O 1
ATOM 2122 N N . ILE A 1 258 ? 7.155 5.702 -0.455 1.00 96.50 258 ILE A N 1
ATOM 2123 C CA . ILE A 1 258 ? 6.741 5.161 0.855 1.00 96.50 258 ILE A CA 1
ATOM 2124 C C . ILE A 1 258 ? 6.647 6.234 1.931 1.00 96.50 258 ILE A C 1
ATOM 2126 O O . ILE A 1 258 ? 5.647 6.277 2.655 1.00 96.50 258 ILE A O 1
ATOM 2130 N N . GLU A 1 259 ? 7.637 7.120 2.037 1.00 94.31 259 GLU A N 1
ATOM 2131 C CA . GLU A 1 259 ? 7.579 8.214 3.013 1.00 94.31 259 GLU A CA 1
ATOM 2132 C C . GLU A 1 259 ? 6.405 9.151 2.718 1.00 94.31 259 GLU A C 1
ATOM 2134 O O . GLU A 1 259 ? 5.669 9.562 3.621 1.00 94.31 259 GLU A O 1
ATOM 2139 N N . VAL A 1 260 ? 6.161 9.440 1.438 1.00 94.06 260 VAL A N 1
ATOM 2140 C CA . VAL A 1 260 ? 4.993 10.208 0.999 1.00 94.06 260 VAL A CA 1
ATOM 2141 C C . VAL A 1 260 ? 3.696 9.489 1.378 1.00 94.06 260 VAL A C 1
ATOM 2143 O O . VAL A 1 260 ? 2.810 10.097 1.984 1.00 94.06 260 VAL A O 1
ATOM 2146 N N . THR A 1 261 ? 3.588 8.195 1.076 1.00 96.44 261 THR A N 1
ATOM 2147 C CA . THR A 1 261 ? 2.417 7.362 1.385 1.00 96.44 261 THR A CA 1
ATOM 2148 C C . THR A 1 261 ? 2.118 7.357 2.882 1.00 96.44 261 THR A C 1
ATOM 2150 O O . THR A 1 261 ? 0.980 7.614 3.288 1.00 96.44 261 THR A O 1
ATOM 2153 N N . ARG A 1 262 ? 3.135 7.130 3.720 1.00 95.62 262 ARG A N 1
ATOM 2154 C CA . ARG A 1 262 ? 3.028 7.158 5.184 1.00 95.62 262 ARG A CA 1
ATOM 2155 C C . ARG A 1 262 ? 2.551 8.521 5.688 1.00 95.62 262 ARG A C 1
ATOM 2157 O O . ARG A 1 262 ? 1.632 8.587 6.509 1.00 95.62 262 ARG A O 1
ATOM 2164 N N . ASN A 1 263 ? 3.128 9.611 5.186 1.00 93.69 263 ASN A N 1
ATOM 2165 C CA . ASN A 1 263 ? 2.761 10.969 5.590 1.00 93.69 263 ASN A CA 1
ATOM 2166 C C . ASN A 1 263 ? 1.327 11.331 5.184 1.00 93.69 263 ASN A C 1
ATOM 2168 O O . ASN A 1 263 ? 0.564 11.851 6.004 1.00 93.69 263 ASN A O 1
ATOM 2172 N N . LEU A 1 264 ? 0.924 11.000 3.955 1.00 95.50 264 LEU A N 1
ATOM 2173 C CA . LEU A 1 264 ? -0.450 11.196 3.490 1.00 95.50 264 LEU A CA 1
ATOM 2174 C C . LEU A 1 264 ? -1.443 10.374 4.313 1.00 95.50 264 LEU A C 1
ATOM 2176 O O . LEU A 1 264 ? -2.475 10.904 4.731 1.00 95.50 264 LEU A O 1
ATOM 2180 N N . TYR A 1 265 ? -1.121 9.110 4.603 1.00 96.81 265 TYR A N 1
ATOM 2181 C CA . TYR A 1 265 ? -1.936 8.273 5.477 1.00 96.81 265 TYR A CA 1
ATOM 2182 C C . TYR A 1 265 ? -2.127 8.937 6.842 1.00 96.81 265 TYR A C 1
ATOM 2184 O O . TYR A 1 265 ? -3.263 9.194 7.238 1.00 96.81 265 TYR A O 1
ATOM 2192 N N . LYS A 1 266 ? -1.041 9.304 7.534 1.00 93.75 266 LYS A N 1
ATOM 2193 C CA . LYS A 1 266 ? -1.114 9.942 8.859 1.00 93.75 266 LYS A CA 1
ATOM 2194 C C . LYS A 1 266 ? -1.900 11.253 8.838 1.00 93.75 266 LYS A C 1
ATOM 2196 O O . LYS A 1 266 ? -2.670 11.511 9.763 1.00 93.75 266 LYS A O 1
ATOM 2201 N N . LYS A 1 267 ? -1.758 12.054 7.777 1.00 93.94 267 LYS A N 1
ATOM 2202 C CA . LYS A 1 267 ? -2.478 13.323 7.613 1.00 93.94 267 LYS A CA 1
ATOM 2203 C C . LYS A 1 267 ? -3.982 13.134 7.417 1.00 93.94 267 LYS A C 1
ATOM 2205 O O . LYS A 1 267 ? -4.767 13.952 7.894 1.00 93.94 267 LYS A O 1
ATOM 2210 N N . MET A 1 268 ? -4.386 12.092 6.693 1.00 95.25 268 MET A N 1
ATOM 2211 C CA . MET A 1 268 ? -5.763 11.928 6.217 1.00 95.25 268 MET A CA 1
ATOM 2212 C C . MET A 1 268 ? -6.557 10.853 6.976 1.00 95.25 268 MET A C 1
ATOM 2214 O O . MET A 1 268 ? -7.786 10.860 6.907 1.00 95.25 268 MET A O 1
ATOM 2218 N N . GLN A 1 269 ? -5.901 9.961 7.730 1.00 95.75 269 GLN A N 1
ATOM 2219 C CA . GLN A 1 269 ? -6.520 8.772 8.339 1.00 95.75 269 GLN A CA 1
ATOM 2220 C C . GLN A 1 269 ? -7.734 9.070 9.226 1.00 95.75 269 GLN A C 1
ATOM 2222 O O . GLN A 1 269 ? -8.652 8.254 9.283 1.00 95.75 269 GLN A O 1
ATOM 2227 N N . GLY A 1 270 ? -7.804 10.248 9.860 1.00 96.19 270 GLY A N 1
ATOM 2228 C CA . GLY A 1 270 ? -8.962 10.657 10.665 1.00 96.19 270 GLY A CA 1
ATOM 2229 C C . GLY A 1 270 ? -10.292 10.643 9.893 1.00 96.19 270 GLY A C 1
ATOM 2230 O O . GLY A 1 270 ? -11.348 10.420 10.487 1.00 96.19 270 GLY A O 1
ATOM 2231 N N . TRP A 1 271 ? -10.233 10.803 8.568 1.00 96.62 271 TRP A N 1
ATOM 2232 C CA . TRP A 1 271 ? -11.380 10.793 7.656 1.00 96.62 271 TRP A CA 1
ATOM 2233 C C . TRP A 1 271 ? -11.699 9.404 7.096 1.00 96.62 271 TRP A C 1
ATOM 2235 O O . TRP A 1 271 ? -12.805 9.170 6.614 1.00 96.62 271 TRP A O 1
ATOM 2245 N N . PHE A 1 272 ? -10.751 8.466 7.146 1.00 96.50 272 PHE A N 1
ATOM 2246 C CA . PHE A 1 272 ? -10.867 7.195 6.435 1.00 96.50 272 PHE A CA 1
ATOM 2247 C C . PHE A 1 272 ? -11.979 6.311 6.999 1.00 96.50 272 PHE A C 1
ATOM 2249 O O . PHE A 1 272 ? -12.330 6.368 8.174 1.00 96.50 272 PHE A O 1
ATOM 2256 N N . THR A 1 273 ? -12.566 5.459 6.164 1.00 94.81 273 THR A N 1
ATOM 2257 C CA . THR A 1 273 ? -13.658 4.553 6.552 1.00 94.81 273 THR A CA 1
ATOM 2258 C C . THR A 1 273 ? -13.427 3.141 6.019 1.00 94.81 273 THR A C 1
ATOM 2260 O O . THR A 1 273 ? -12.563 2.912 5.178 1.00 94.81 273 THR A O 1
ATOM 2263 N N . GLY A 1 274 ? -14.188 2.169 6.528 1.00 93.56 274 GLY A N 1
ATOM 2264 C CA . GLY A 1 274 ? -14.175 0.780 6.052 1.00 93.56 274 GLY A CA 1
ATOM 2265 C C . GLY A 1 274 ? -13.222 -0.160 6.796 1.00 93.56 274 GLY A C 1
ATOM 2266 O O . GLY A 1 274 ? -13.528 -1.344 6.920 1.00 93.56 274 GLY A O 1
ATOM 2267 N N . VAL A 1 275 ? -12.122 0.344 7.359 1.00 95.00 275 VAL A N 1
ATOM 2268 C CA . VAL A 1 275 ? -11.234 -0.429 8.245 1.00 95.00 275 VAL A CA 1
ATOM 2269 C C . VAL A 1 275 ? -11.369 0.092 9.673 1.00 95.00 275 VAL A C 1
ATOM 2271 O O . VAL A 1 275 ? -11.297 1.296 9.897 1.00 95.00 275 VAL A O 1
ATOM 2274 N N . ASN A 1 276 ? -11.600 -0.815 10.627 1.00 95.12 276 ASN A N 1
ATOM 2275 C CA . ASN A 1 276 ? -11.634 -0.498 12.053 1.00 95.12 276 ASN A CA 1
ATOM 2276 C C . ASN A 1 276 ? -10.326 -0.956 12.704 1.00 95.12 276 ASN A C 1
ATOM 2278 O O . ASN A 1 276 ? -10.226 -2.088 13.175 1.00 95.12 276 ASN A O 1
ATOM 2282 N N . VAL A 1 277 ? -9.332 -0.071 12.700 1.00 95.88 277 VAL A N 1
ATOM 2283 C CA . VAL A 1 277 ? -8.001 -0.327 13.262 1.00 95.88 277 VAL A CA 1
ATOM 2284 C C . VAL A 1 277 ? -8.086 -0.605 14.762 1.00 95.88 277 VAL A C 1
ATOM 2286 O O . VAL A 1 277 ? -7.465 -1.546 15.234 1.00 95.88 277 VAL A O 1
ATOM 2289 N N . GLY A 1 278 ? -8.940 0.111 15.500 1.00 94.50 278 GLY A N 1
ATOM 2290 C CA . GLY A 1 278 ? -9.112 -0.086 16.944 1.00 94.50 278 GLY A CA 1
ATOM 2291 C C . GLY A 1 278 ? -9.536 -1.503 17.343 1.00 94.50 278 GLY A C 1
ATOM 2292 O O . GLY A 1 278 ? -8.989 -2.052 18.296 1.00 94.50 278 GLY A O 1
ATOM 2293 N N . THR A 1 279 ? -10.456 -2.129 16.601 1.00 93.31 279 THR A N 1
ATOM 2294 C CA . THR A 1 279 ? -10.836 -3.534 16.850 1.00 93.31 279 THR A CA 1
ATOM 2295 C C . THR A 1 279 ? -9.666 -4.486 16.602 1.00 93.31 279 THR A C 1
ATOM 2297 O O . THR A 1 279 ? -9.459 -5.410 17.383 1.00 93.31 279 THR A O 1
ATOM 2300 N N . ILE A 1 280 ? -8.885 -4.244 15.547 1.00 94.44 280 ILE A N 1
ATOM 2301 C CA . ILE A 1 280 ? -7.715 -5.062 15.207 1.00 94.44 280 ILE A CA 1
ATOM 2302 C C . ILE A 1 280 ? -6.652 -4.923 16.307 1.00 94.44 280 ILE A C 1
ATOM 2304 O O . ILE A 1 280 ? -6.164 -5.927 16.815 1.00 94.44 280 ILE A O 1
ATOM 2308 N N . THR A 1 281 ? -6.361 -3.696 16.750 1.00 93.81 281 THR A N 1
ATOM 2309 C CA . THR A 1 281 ? -5.428 -3.424 17.854 1.00 93.81 281 THR A CA 1
ATOM 2310 C C . THR A 1 281 ? -5.856 -4.116 19.147 1.00 93.81 281 THR A C 1
ATOM 2312 O O . THR A 1 281 ? -5.023 -4.739 19.802 1.00 93.81 281 THR A O 1
ATOM 2315 N N . ASN A 1 282 ? -7.142 -4.058 19.513 1.00 90.94 282 ASN A N 1
ATOM 2316 C CA . ASN A 1 282 ? -7.652 -4.757 20.698 1.00 90.94 282 ASN A CA 1
ATOM 2317 C C . ASN A 1 282 ? -7.408 -6.270 20.606 1.00 90.94 282 ASN A C 1
ATOM 2319 O O . ASN A 1 282 ? -6.883 -6.850 21.552 1.00 90.94 282 ASN A O 1
ATOM 2323 N N . GLN A 1 283 ? -7.726 -6.889 19.464 1.00 91.06 283 GLN A N 1
ATOM 2324 C CA . GLN A 1 283 ? -7.512 -8.325 19.256 1.00 91.06 283 GLN A CA 1
ATOM 2325 C C . GLN A 1 283 ? -6.032 -8.713 19.309 1.00 91.06 283 GLN A C 1
ATOM 2327 O O . GLN A 1 283 ? -5.690 -9.729 19.905 1.00 91.06 283 GLN A O 1
ATOM 2332 N N . ILE A 1 284 ? -5.159 -7.907 18.703 1.00 89.81 284 ILE A N 1
ATOM 2333 C CA . ILE A 1 284 ? -3.724 -8.195 18.632 1.00 89.81 284 ILE A CA 1
ATOM 2334 C C . ILE A 1 284 ? -3.055 -8.054 19.991 1.00 89.81 284 ILE A C 1
ATOM 2336 O O . ILE A 1 284 ? -2.271 -8.922 20.353 1.00 89.81 284 ILE A O 1
ATOM 2340 N N . THR A 1 285 ? -3.350 -6.974 20.717 1.00 84.31 285 THR A N 1
ATOM 2341 C CA . THR A 1 285 ? -2.690 -6.648 21.993 1.00 84.31 285 THR A CA 1
ATOM 2342 C C . THR A 1 285 ? -3.304 -7.379 23.188 1.00 84.31 285 THR A C 1
ATOM 2344 O O . THR A 1 285 ? -2.734 -7.392 24.279 1.00 84.31 285 THR A O 1
ATOM 2347 N N . GLY A 1 286 ? -4.527 -7.899 23.039 1.00 82.31 286 GLY A N 1
ATOM 2348 C CA . GLY A 1 286 ? -5.338 -8.401 24.149 1.00 82.31 286 GLY A CA 1
ATOM 2349 C C . GLY A 1 286 ? -5.716 -7.327 25.181 1.00 82.31 286 GLY A C 1
ATOM 2350 O O . GLY A 1 286 ? -6.289 -7.656 26.221 1.00 82.31 286 GLY A O 1
ATOM 2351 N N . ASN A 1 287 ? -5.402 -6.048 24.931 1.00 79.38 287 ASN A N 1
ATOM 2352 C CA . ASN A 1 287 ? -5.754 -4.928 25.797 1.00 79.38 287 ASN A CA 1
ATOM 2353 C C . ASN A 1 287 ? -6.998 -4.223 25.255 1.00 79.38 287 ASN A C 1
ATOM 2355 O O . ASN A 1 287 ? -6.911 -3.270 24.477 1.00 79.38 287 ASN A O 1
ATOM 2359 N N . HIS A 1 288 ? -8.160 -4.735 25.653 1.00 82.69 288 HIS A N 1
ATOM 2360 C CA . HIS A 1 288 ? -9.450 -4.296 25.139 1.00 82.69 288 HIS A CA 1
ATOM 2361 C C . HIS A 1 288 ? -9.883 -2.977 25.788 1.00 82.69 288 HIS A C 1
ATOM 2363 O O . HIS A 1 288 ? -10.561 -2.966 26.813 1.00 82.69 288 HIS A O 1
ATOM 2369 N N . THR A 1 289 ? -9.521 -1.864 25.155 1.00 84.25 289 THR A N 1
ATOM 2370 C CA . THR A 1 289 ? -9.935 -0.512 25.553 1.00 84.25 289 THR A CA 1
ATOM 2371 C C . THR A 1 289 ? -10.839 0.119 24.494 1.00 84.25 289 THR A C 1
ATOM 2373 O O . THR A 1 289 ? -11.055 -0.428 23.403 1.00 84.25 289 THR A O 1
ATOM 2376 N N . LEU A 1 290 ? -11.418 1.283 24.804 1.00 85.00 290 LEU A N 1
ATOM 2377 C CA . LEU A 1 290 ? -12.074 2.093 23.783 1.00 85.00 290 LEU A CA 1
ATOM 2378 C C . LEU A 1 290 ? -11.000 2.706 22.876 1.00 85.00 290 LEU A C 1
ATOM 2380 O O . LEU A 1 290 ? -10.282 3.607 23.289 1.00 85.00 290 LEU A O 1
ATOM 2384 N N . ARG A 1 291 ? -10.908 2.222 21.634 1.00 91.38 291 ARG A N 1
ATOM 2385 C CA . ARG A 1 291 ? -9.903 2.666 20.660 1.00 91.38 291 ARG A CA 1
ATOM 2386 C C . ARG A 1 291 ? -10.511 3.406 19.483 1.00 91.38 291 ARG A C 1
ATOM 2388 O O . ARG A 1 291 ? -11.617 3.100 19.028 1.00 91.38 291 ARG A O 1
ATOM 2395 N N . CYS A 1 292 ? -9.766 4.358 18.940 1.00 92.75 292 CYS A N 1
ATOM 2396 C CA . CYS A 1 292 ? -10.076 5.018 17.685 1.00 92.75 292 CYS A CA 1
ATOM 2397 C C . CYS A 1 292 ? -10.176 3.990 16.553 1.00 92.75 292 CYS A C 1
ATOM 2399 O O . CYS A 1 292 ? -9.235 3.240 16.294 1.00 92.75 292 CYS A O 1
ATOM 2401 N N . SER A 1 293 ? -11.289 4.004 15.813 1.00 94.88 293 SER A N 1
ATOM 2402 C CA . SER A 1 293 ? -11.456 3.113 14.658 1.00 94.88 293 SER A CA 1
ATOM 2403 C C . SER A 1 293 ? -10.484 3.414 13.511 1.00 94.88 293 SER A C 1
ATOM 2405 O O . SER A 1 293 ? -10.315 2.576 12.633 1.00 94.88 293 SER A O 1
ATOM 2407 N N . LYS A 1 294 ? -9.851 4.593 13.512 1.00 95.56 294 LYS A N 1
ATOM 2408 C CA . LYS A 1 294 ? -8.992 5.076 12.424 1.00 95.56 294 LYS A CA 1
ATOM 2409 C C . LYS A 1 294 ? -7.523 4.729 12.626 1.00 95.56 294 LYS A C 1
ATOM 2411 O O . LYS A 1 294 ? -6.905 4.217 11.708 1.00 95.56 294 LYS A O 1
ATOM 2416 N N . CYS A 1 295 ? -6.988 4.993 13.818 1.00 93.88 295 CYS A N 1
ATOM 2417 C CA . CYS A 1 295 ? -5.562 4.819 14.111 1.00 93.88 295 CYS A CA 1
ATOM 2418 C C . CYS A 1 295 ? -5.262 3.858 15.270 1.00 93.88 295 CYS A C 1
ATOM 2420 O O . CYS A 1 295 ? -4.100 3.625 15.567 1.00 93.88 295 CYS A O 1
ATOM 2422 N N . GLY A 1 296 ? -6.275 3.326 15.963 1.00 92.94 296 GLY A N 1
ATOM 2423 C CA . GLY A 1 296 ? -6.070 2.392 17.077 1.00 92.94 296 GLY A CA 1
ATOM 2424 C C . GLY A 1 296 ? -5.644 3.017 18.415 1.00 92.94 296 GLY A C 1
ATOM 2425 O O . GLY A 1 296 ? -5.569 2.295 19.408 1.00 92.94 296 GLY A O 1
ATOM 2426 N N . SER A 1 297 ? -5.431 4.336 18.485 1.00 91.31 297 SER A N 1
ATOM 2427 C CA . SER A 1 297 ? -5.154 5.036 19.751 1.00 91.31 297 SER A CA 1
ATOM 2428 C C . SER A 1 297 ? -6.295 4.855 20.758 1.00 91.31 297 SER A C 1
ATOM 2430 O O . SER A 1 297 ? -7.464 4.919 20.374 1.00 91.31 297 SER A O 1
ATOM 2432 N N . ASP A 1 298 ? -5.967 4.653 22.031 1.00 90.12 298 ASP A N 1
ATOM 2433 C CA . ASP A 1 298 ? -6.900 4.691 23.166 1.00 90.12 298 ASP A CA 1
ATOM 2434 C C . ASP A 1 298 ? -6.994 6.074 23.827 1.00 90.12 298 ASP A C 1
ATOM 2436 O O . ASP A 1 298 ? -7.844 6.277 24.692 1.00 90.12 298 ASP A O 1
ATOM 2440 N N . ASP A 1 299 ? -6.207 7.048 23.361 1.00 89.38 299 ASP A N 1
ATOM 2441 C CA . ASP A 1 299 ? -6.393 8.460 23.689 1.00 89.38 299 ASP A CA 1
ATOM 2442 C C . ASP A 1 299 ? -7.584 9.020 22.897 1.00 89.38 299 ASP A C 1
ATOM 2444 O O . ASP A 1 299 ? -7.482 9.492 21.749 1.00 89.38 299 ASP A O 1
ATOM 2448 N N . VAL A 1 300 ? -8.754 8.851 23.508 1.00 88.56 300 VAL A N 1
ATOM 2449 C CA . VAL A 1 300 ? -10.048 9.256 22.980 1.00 88.56 300 VAL A CA 1
ATOM 2450 C C . VAL A 1 300 ? -10.887 9.934 24.054 1.00 88.56 300 VAL A C 1
ATOM 2452 O O . VAL A 1 300 ? -10.862 9.557 25.224 1.00 88.56 300 VAL A O 1
ATOM 2455 N N . TYR A 1 301 ? -11.707 10.891 23.635 1.00 84.69 301 TYR A N 1
ATOM 2456 C CA . TYR A 1 301 ? -12.656 11.584 24.499 1.00 84.69 301 TYR A CA 1
ATOM 2457 C C . TYR A 1 301 ? -14.051 11.581 23.881 1.00 84.69 301 TYR A C 1
ATOM 2459 O O . TYR A 1 301 ? -14.214 11.530 22.660 1.00 84.69 301 TYR A O 1
ATOM 2467 N N . LEU A 1 302 ? -15.077 11.610 24.733 1.00 87.19 302 LEU A N 1
ATOM 2468 C CA . LEU A 1 302 ? -16.464 11.710 24.287 1.00 87.19 302 LEU A CA 1
ATOM 2469 C C . LEU A 1 302 ? -16.664 13.007 23.500 1.00 87.19 302 LEU A C 1
ATOM 2471 O O . LEU A 1 302 ? -16.300 14.087 23.965 1.00 87.19 302 LEU A O 1
ATOM 2475 N N . ASP A 1 303 ? -17.244 12.885 22.309 1.00 83.94 303 ASP A N 1
ATOM 2476 C CA . ASP A 1 303 ? -17.563 14.025 21.457 1.00 83.94 303 ASP A CA 1
ATOM 2477 C C . ASP A 1 303 ? -19.052 14.361 21.575 1.00 83.94 303 ASP A C 1
ATOM 2479 O O . ASP A 1 303 ? -19.882 13.516 21.925 1.00 83.94 303 ASP A O 1
ATOM 2483 N N . LYS A 1 304 ? -19.403 15.615 21.297 1.00 83.81 304 LYS A N 1
ATOM 2484 C CA . LYS A 1 304 ? -20.789 16.073 21.385 1.00 83.81 304 LYS A CA 1
ATOM 2485 C C . LYS A 1 304 ? -21.623 15.475 20.249 1.00 83.81 304 LYS A C 1
ATOM 2487 O O . LYS A 1 304 ? -21.180 15.373 19.107 1.00 83.81 304 LYS A O 1
ATOM 2492 N N . GLY A 1 305 ? -22.880 15.170 20.561 1.00 83.75 305 GLY A N 1
ATOM 2493 C CA . GLY A 1 305 ? -23.871 14.705 19.594 1.00 83.75 305 GLY A CA 1
ATOM 2494 C C . GLY A 1 305 ? -23.965 13.185 19.474 1.00 83.75 305 GLY A C 1
ATOM 2495 O O . GLY A 1 305 ? -23.288 12.427 20.168 1.00 83.75 305 GLY A O 1
ATOM 2496 N N . PHE A 1 306 ? -24.855 12.746 18.585 1.00 85.69 306 PHE A N 1
ATOM 2497 C CA . PHE A 1 306 ? -25.201 11.340 18.421 1.00 85.69 306 PHE A CA 1
ATOM 2498 C C . PHE A 1 306 ? -25.295 10.964 16.944 1.00 85.69 306 PHE A C 1
ATOM 2500 O O . PHE A 1 306 ? -25.782 11.733 16.115 1.00 85.69 306 PHE A O 1
ATOM 2507 N N . HIS A 1 307 ? -24.880 9.741 16.627 1.00 82.06 307 HIS A N 1
ATOM 2508 C CA . HIS A 1 307 ? -25.231 9.074 15.385 1.00 82.06 307 HIS A CA 1
ATOM 2509 C C . HIS A 1 307 ? -26.598 8.415 15.544 1.00 82.06 307 HIS A C 1
ATOM 2511 O O . HIS A 1 307 ? -26.752 7.489 16.346 1.00 82.06 307 HIS A O 1
ATOM 2517 N N . TYR A 1 308 ? -27.564 8.814 14.726 1.00 85.38 308 TYR A N 1
ATOM 2518 C CA . TYR A 1 308 ? -28.886 8.201 14.719 1.00 85.38 308 TYR A CA 1
ATOM 2519 C C . TYR A 1 308 ? -28.983 7.105 13.661 1.00 85.38 308 TYR A C 1
ATOM 2521 O O . TYR A 1 308 ? -28.434 7.186 12.567 1.00 85.38 308 TYR A O 1
ATOM 2529 N N . THR A 1 309 ? -29.692 6.048 14.012 1.00 83.31 309 THR A N 1
ATOM 2530 C CA . THR A 1 309 ? -30.185 5.013 13.103 1.00 83.31 309 THR A CA 1
ATOM 2531 C C . THR A 1 309 ? -31.694 4.931 13.291 1.00 83.31 309 THR A C 1
ATOM 2533 O O . THR A 1 309 ? -32.201 5.410 14.305 1.00 83.31 309 THR A O 1
ATOM 2536 N N . ALA A 1 310 ? -32.409 4.260 12.387 1.00 83.56 310 ALA A N 1
ATOM 2537 C CA . ALA A 1 310 ? -33.858 4.078 12.521 1.00 83.56 310 ALA A CA 1
ATOM 2538 C C . ALA A 1 310 ? -34.287 3.475 13.877 1.00 83.56 310 ALA A C 1
ATOM 2540 O O . ALA A 1 310 ? -35.414 3.678 14.309 1.00 83.56 310 ALA A O 1
ATOM 2541 N N . GLN A 1 311 ? -33.395 2.741 14.554 1.00 81.75 311 GLN A N 1
ATOM 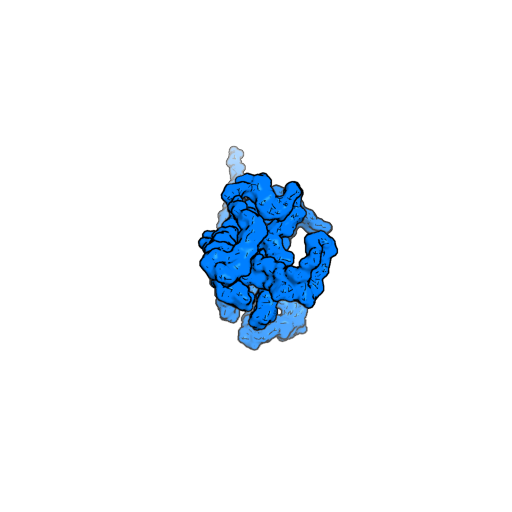2542 C CA . GLN A 1 311 ? -33.713 2.013 15.784 1.00 81.75 311 GLN A CA 1
ATOM 2543 C C . GLN A 1 311 ? -33.014 2.559 17.037 1.00 81.75 311 GLN A C 1
ATOM 2545 O O . GLN A 1 311 ? -33.313 2.092 18.136 1.00 81.75 311 GLN A O 1
ATOM 2550 N N . SER A 1 312 ? -32.005 3.434 16.925 1.00 83.56 312 SER A N 1
ATOM 2551 C CA . SER A 1 312 ? -31.113 3.764 18.057 1.00 83.56 312 SER A CA 1
ATOM 2552 C C . SER A 1 312 ? -30.266 5.019 17.843 1.00 83.56 312 SER A C 1
ATOM 2554 O O . SER A 1 312 ? -29.929 5.348 16.704 1.00 83.56 312 SER A O 1
ATOM 2556 N N . ALA A 1 313 ? -29.846 5.637 18.949 1.00 84.94 313 ALA A N 1
ATOM 2557 C CA . ALA A 1 313 ? -28.829 6.684 19.003 1.00 84.94 313 ALA A CA 1
ATOM 2558 C C . ALA A 1 313 ? -27.526 6.143 19.614 1.00 84.94 313 ALA A C 1
ATOM 2560 O O . ALA A 1 313 ? -27.549 5.308 20.521 1.00 84.94 313 ALA A O 1
ATOM 2561 N N . PHE A 1 314 ? -26.391 6.620 19.112 1.00 85.44 314 PHE A N 1
ATOM 2562 C CA . PHE A 1 314 ? -25.064 6.217 19.570 1.00 85.44 314 PHE A CA 1
ATOM 2563 C C . PHE A 1 314 ? -24.196 7.451 19.780 1.00 85.44 314 PHE A C 1
ATOM 2565 O O . PHE A 1 314 ? -24.102 8.282 18.877 1.00 85.44 314 PHE A O 1
ATOM 2572 N N . SER A 1 315 ? -23.535 7.559 20.930 1.00 87.94 315 SER A N 1
ATOM 2573 C CA . SER A 1 315 ? -22.584 8.646 21.176 1.00 87.94 315 SER A CA 1
ATOM 2574 C C . SER A 1 315 ? -21.372 8.550 20.252 1.00 87.94 315 SER A C 1
ATOM 2576 O O . SER A 1 315 ? -20.967 7.460 19.821 1.00 87.94 315 SER A O 1
ATOM 2578 N N . PHE A 1 316 ? -20.772 9.702 19.981 1.00 89.06 316 PHE A N 1
ATOM 2579 C CA . PHE A 1 316 ? -19.477 9.789 19.327 1.00 89.06 316 PHE A CA 1
ATOM 2580 C C . PHE A 1 316 ? -18.344 9.896 20.342 1.00 89.06 316 PHE A C 1
ATOM 2582 O O . PHE A 1 316 ? -18.511 10.360 21.468 1.00 89.06 316 PHE A O 1
ATOM 2589 N N . TYR A 1 317 ? -17.164 9.488 19.904 1.00 89.00 317 TYR A N 1
ATOM 2590 C CA . TYR A 1 317 ? -15.909 9.834 20.541 1.00 89.00 317 TYR A CA 1
ATOM 2591 C C . TYR A 1 317 ? -14.915 10.280 19.475 1.00 89.00 317 TYR A C 1
ATOM 2593 O O . TYR A 1 317 ? -14.962 9.837 18.319 1.00 89.00 317 TYR A O 1
ATOM 2601 N N . ARG A 1 318 ? -14.019 11.174 19.872 1.00 89.56 318 ARG A N 1
ATOM 2602 C CA . ARG A 1 318 ? -12.974 11.735 19.029 1.00 89.56 318 ARG A CA 1
ATOM 2603 C C . ARG A 1 318 ? -11.618 11.305 19.551 1.00 89.56 318 ARG A C 1
ATOM 2605 O O . ARG A 1 318 ? -11.410 11.187 20.752 1.00 89.56 318 ARG A O 1
ATOM 2612 N N . CYS A 1 319 ? -10.712 11.027 18.627 1.00 92.56 319 CYS A N 1
ATOM 2613 C CA . CYS A 1 319 ? -9.338 10.685 18.955 1.00 92.56 319 CYS A CA 1
ATOM 2614 C C . CYS A 1 319 ? -8.479 11.939 19.085 1.00 92.56 319 CYS A C 1
ATOM 2616 O O . CYS A 1 319 ? -8.508 12.777 18.189 1.00 92.56 319 CYS A O 1
ATOM 2618 N N . SER A 1 320 ? -7.666 12.025 20.132 1.00 89.06 320 SER A N 1
ATOM 2619 C CA . SER A 1 320 ? -6.724 13.133 20.328 1.00 89.06 320 SER A CA 1
ATOM 2620 C C . SER A 1 320 ? -5.543 13.083 19.346 1.00 89.06 320 SER A C 1
ATOM 2622 O O . SER A 1 320 ? -4.972 14.115 19.019 1.00 89.06 320 SER A O 1
ATOM 2624 N N . ASN A 1 321 ? -5.205 11.895 18.826 1.00 89.38 321 ASN A N 1
ATOM 2625 C CA . ASN A 1 321 ? -4.069 11.693 17.921 1.00 89.38 321 ASN A CA 1
ATOM 2626 C C . ASN A 1 321 ? -4.425 11.997 16.449 1.00 89.38 321 ASN A C 1
ATOM 2628 O O . ASN A 1 321 ? -3.861 12.894 15.834 1.00 89.38 321 ASN A O 1
ATOM 2632 N N . CYS A 1 322 ? -5.407 11.292 15.871 1.00 92.00 322 CYS A N 1
ATOM 2633 C CA . CYS A 1 322 ? -5.771 11.482 14.456 1.00 92.00 322 CYS A CA 1
ATOM 2634 C C . CYS A 1 322 ? -6.977 12.405 14.223 1.00 92.00 322 CYS A C 1
ATOM 2636 O O . CYS A 1 322 ? -7.402 12.566 13.079 1.00 92.00 322 CYS A O 1
ATOM 2638 N N . LEU A 1 323 ? -7.589 12.938 15.290 1.00 93.50 323 LEU A N 1
ATOM 2639 C CA . LEU A 1 323 ? -8.811 13.762 15.260 1.00 93.50 323 LEU A CA 1
ATOM 2640 C C . LEU A 1 323 ? -10.050 13.078 14.658 1.00 93.50 323 LEU A C 1
ATOM 2642 O O . LEU A 1 323 ? -11.112 13.697 14.534 1.00 93.50 323 LEU A O 1
ATOM 2646 N N . GLY A 1 324 ? -9.931 11.792 14.318 1.00 93.75 324 GLY A N 1
ATOM 2647 C CA . GLY A 1 324 ? -10.983 11.000 13.710 1.00 93.75 324 GLY A CA 1
ATOM 2648 C C . GLY A 1 324 ? -12.154 10.777 14.657 1.00 93.75 324 GLY A C 1
ATOM 2649 O O . GLY A 1 324 ? -11.975 10.526 15.853 1.00 93.75 324 GLY A O 1
ATOM 2650 N N . VAL A 1 325 ? -13.358 10.825 14.093 1.00 92.81 325 VAL A N 1
ATOM 2651 C CA . VAL A 1 325 ? -14.606 10.554 14.811 1.00 92.81 325 VAL A CA 1
ATOM 2652 C C . VAL A 1 325 ? -14.953 9.082 14.673 1.00 92.81 325 VAL A C 1
ATOM 2654 O O . VAL A 1 325 ? -14.923 8.505 13.582 1.00 92.81 325 VAL A O 1
ATOM 2657 N N . SER A 1 326 ? -15.278 8.461 15.798 1.00 90.06 326 SER A N 1
ATOM 2658 C CA . SER A 1 326 ? -15.750 7.086 15.874 1.00 90.06 326 SER A CA 1
ATOM 2659 C C . SER A 1 326 ? -17.047 7.033 16.672 1.00 90.06 326 SER A C 1
ATOM 2661 O O . SER A 1 326 ? -17.310 7.864 17.536 1.00 90.06 326 SER A O 1
ATOM 2663 N N . ARG A 1 327 ? -17.892 6.059 16.349 1.00 88.44 327 ARG A N 1
ATOM 2664 C CA . ARG A 1 327 ? -19.180 5.846 17.010 1.00 88.44 327 ARG A CA 1
ATOM 2665 C C . ARG A 1 327 ? -19.033 4.753 18.063 1.00 88.44 327 ARG A C 1
ATOM 2667 O O . ARG A 1 327 ? -18.398 3.734 17.791 1.00 88.44 327 ARG A O 1
ATOM 2674 N N . MET A 1 328 ? -19.656 4.926 19.224 1.00 83.50 328 MET A N 1
ATOM 2675 C CA . MET A 1 328 ? -19.767 3.857 20.217 1.00 83.50 328 MET A CA 1
ATOM 2676 C C . MET A 1 328 ? -20.657 2.712 19.707 1.00 83.50 328 MET A C 1
ATOM 2678 O O . MET A 1 328 ? -21.641 2.939 19.006 1.00 83.50 328 MET A O 1
ATOM 2682 N N . SER A 1 329 ? -20.329 1.467 20.055 1.00 72.19 329 SER A N 1
ATOM 2683 C CA . SER A 1 329 ? -21.173 0.303 19.734 1.00 72.19 329 SER A CA 1
ATOM 2684 C C . SER A 1 329 ? -22.375 0.166 20.664 1.00 72.19 329 SER A C 1
ATOM 2686 O O . SER A 1 329 ? -23.421 -0.333 20.247 1.00 72.19 329 SER A O 1
ATOM 2688 N N . LYS A 1 330 ? -22.245 0.625 21.914 1.00 71.12 330 LYS A N 1
ATOM 2689 C CA . LYS A 1 330 ? -23.346 0.657 22.876 1.00 71.12 330 LYS A CA 1
ATOM 2690 C C . LYS A 1 330 ? -24.326 1.769 22.523 1.00 71.12 330 LYS A C 1
ATOM 2692 O O . LYS A 1 330 ? -23.932 2.906 22.263 1.00 71.12 330 LYS A O 1
ATOM 2697 N N . LYS A 1 331 ? -25.606 1.401 22.505 1.00 67.00 331 LYS A N 1
ATOM 2698 C CA . LYS A 1 331 ? -26.722 2.333 22.35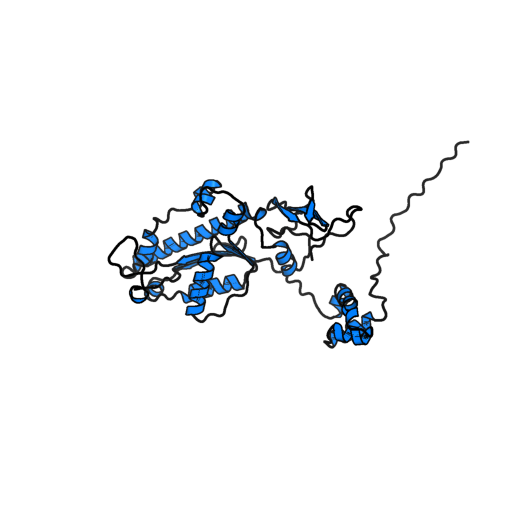5 1.00 67.00 331 LYS A CA 1
ATOM 2699 C C . LYS A 1 331 ? -26.777 3.236 23.581 1.00 67.00 331 LYS A C 1
ATOM 2701 O O . LYS A 1 331 ? -26.420 2.814 24.678 1.00 67.00 331 LYS A O 1
ATOM 2706 N N . VAL A 1 332 ? -27.232 4.460 23.376 1.00 59.53 332 VAL A N 1
ATOM 2707 C CA . VAL A 1 332 ? -27.611 5.341 24.477 1.00 59.53 332 VAL A CA 1
ATOM 2708 C C . VAL A 1 332 ? -29.070 5.030 24.788 1.00 59.53 332 VAL A C 1
ATOM 2710 O O . VAL A 1 332 ? -29.934 5.249 23.935 1.00 59.53 332 VAL A O 1
ATOM 2713 N N . ASP A 1 333 ? -29.331 4.453 25.960 1.00 49.31 333 ASP A N 1
ATOM 2714 C CA . ASP A 1 333 ? -30.698 4.247 26.441 1.00 49.31 333 ASP A CA 1
ATOM 2715 C C . ASP A 1 333 ? -31.326 5.597 26.826 1.00 49.31 333 ASP A C 1
ATOM 2717 O O . ASP A 1 333 ? -30.623 6.577 27.091 1.00 49.31 333 ASP A O 1
ATOM 2721 N N . LYS A 1 334 ? -32.666 5.664 26.827 1.00 43.84 334 LYS A N 1
ATOM 2722 C CA . LYS A 1 334 ? -33.437 6.905 27.043 1.00 43.84 334 LYS A CA 1
ATOM 2723 C C . LYS A 1 334 ? -33.162 7.603 28.387 1.00 43.84 334 LYS A C 1
ATOM 2725 O O . LYS A 1 334 ? -33.497 8.777 28.502 1.00 43.84 334 LYS A O 1
ATOM 2730 N N . ASP A 1 335 ? -32.510 6.930 29.336 1.00 40.56 335 ASP A N 1
ATOM 2731 C CA . ASP A 1 335 ? -32.341 7.396 30.719 1.00 40.56 335 ASP A CA 1
ATOM 2732 C C . ASP A 1 335 ? -30.916 7.859 31.078 1.00 40.56 335 ASP A C 1
ATOM 2734 O O . ASP A 1 335 ? -30.616 8.113 32.241 1.00 40.56 335 ASP A O 1
ATOM 2738 N N . GLY A 1 336 ? -30.036 8.055 30.092 1.00 40.78 336 GLY A N 1
ATOM 2739 C CA . GLY A 1 336 ? -28.684 8.551 30.352 1.00 40.78 336 GLY A CA 1
ATOM 2740 C C . GLY A 1 336 ? -27.698 7.442 30.725 1.00 40.78 336 GLY A C 1
ATOM 2741 O O . GLY A 1 336 ? -28.050 6.334 31.110 1.00 40.78 336 GLY A O 1
ATOM 2742 N N . VAL A 1 337 ? -26.427 7.725 30.466 1.00 42.12 337 VAL A N 1
ATOM 2743 C CA . VAL A 1 337 ? -25.343 6.749 30.329 1.00 42.12 337 VAL A CA 1
ATOM 2744 C C . VAL A 1 337 ? -25.008 6.072 31.661 1.00 42.12 337 VAL A C 1
ATOM 2746 O O . VAL A 1 337 ? -24.325 6.671 32.481 1.00 42.12 337 VAL A O 1
ATOM 2749 N N . ASP A 1 338 ? -25.367 4.797 31.811 1.00 38.16 338 ASP A N 1
ATOM 2750 C CA . ASP A 1 338 ? -24.768 3.897 32.801 1.00 38.16 338 ASP A CA 1
ATOM 2751 C C . ASP A 1 338 ? -24.276 2.616 32.112 1.00 38.16 338 ASP A C 1
ATOM 2753 O O . ASP A 1 338 ? -25.054 1.823 31.580 1.00 38.16 338 ASP A O 1
ATOM 2757 N N . GLY A 1 339 ? -22.957 2.392 32.115 1.00 35.53 339 GLY A N 1
ATOM 2758 C CA . GLY A 1 339 ? -22.397 1.064 31.845 1.00 35.53 339 GLY A CA 1
ATOM 2759 C C . GLY A 1 339 ? -21.140 1.017 30.978 1.00 35.53 339 GLY A C 1
ATOM 2760 O O . GLY A 1 339 ? -21.223 0.760 29.777 1.00 35.53 339 GLY A O 1
ATOM 2761 N N . VAL A 1 340 ? -19.984 1.147 31.641 1.00 40.06 340 VAL A N 1
ATOM 2762 C CA . VAL A 1 340 ? -18.634 0.628 31.313 1.00 40.06 340 VAL A CA 1
ATOM 2763 C C . VAL A 1 340 ? -18.287 0.511 29.819 1.00 40.06 340 VAL A C 1
ATOM 2765 O O . VAL A 1 340 ? -18.774 -0.357 29.091 1.00 40.06 340 VAL A O 1
ATOM 2768 N N . LEU A 1 341 ? -17.368 1.371 29.390 1.00 38.47 341 LEU A N 1
ATOM 2769 C CA . LEU A 1 341 ? -16.811 1.492 28.044 1.00 38.47 341 LEU A CA 1
ATOM 2770 C C . LEU A 1 341 ? -16.087 0.207 27.604 1.00 38.47 341 LEU A C 1
ATOM 2772 O O . LEU A 1 341 ? -14.935 -0.003 27.959 1.00 38.47 341 LEU A O 1
ATOM 2776 N N . LEU A 1 342 ? -16.730 -0.637 26.795 1.00 34.97 342 LEU A N 1
ATOM 2777 C CA . LEU A 1 342 ? -16.052 -1.714 26.068 1.00 34.97 342 LEU A CA 1
ATOM 2778 C C . LEU A 1 342 ? -16.634 -1.823 24.661 1.00 34.97 342 LEU A C 1
ATOM 2780 O O . LEU A 1 342 ? -17.851 -1.920 24.489 1.00 34.97 342 LEU A O 1
ATOM 2784 N N . ASN A 1 343 ? -15.746 -1.802 23.669 1.00 35.59 343 ASN A N 1
ATOM 2785 C CA . ASN A 1 343 ? -16.041 -2.113 22.277 1.00 35.59 343 ASN A CA 1
ATOM 2786 C C . ASN A 1 343 ? -15.575 -3.559 22.057 1.00 35.59 343 ASN A C 1
ATOM 2788 O O . ASN A 1 343 ? -14.378 -3.788 21.887 1.00 35.59 343 ASN A O 1
ATOM 2792 N N . VAL A 1 344 ? -16.495 -4.523 22.171 1.00 36.91 344 VAL A N 1
ATOM 2793 C CA . VAL A 1 344 ? -16.240 -5.923 21.784 1.00 36.91 344 VAL A CA 1
ATOM 2794 C C . VAL A 1 344 ? -16.539 -6.082 20.305 1.00 36.91 344 VAL A C 1
ATOM 2796 O O . VAL A 1 344 ? -17.615 -5.589 19.890 1.00 36.91 344 VAL A O 1
#

Secondary structure (DSSP, 8-state):
--------PPPPPPSTT---TTTT-TTHHHHHHHHHTT--HHHHHHHHHS-GGGHHHHHHHTTSHHHHHHTT-------PPP-EEEEEEEEPPPEE--S-SSS----GGGEEE---EEEEEEEETTSPPEEEE--HHHHHHT--HHHHHHHHHHHHH-SEEEESSTTTTHHHHHHHHHHHTTPPPPP--EEEEHHHHHHHH---S--SHHHHHHHTT-GGG----TTHHHHHHHT-TTSHHHHHHHHHHHHHHHHHHHHHHHHHHHHHGGG--S--HHHHHHHHHS------TTT--S-EEEEEEEEEETTEEEEEEEETTT--EEE-SS---TT---S-----

Solvent-accessible surface area (backbone atoms only — not comparable to full-atom values): 20232 Å² total; per-residue (Å²): 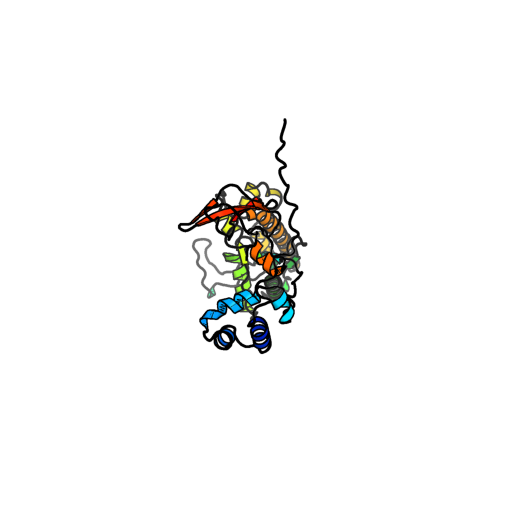141,85,84,85,82,82,79,80,79,79,76,84,79,74,89,82,78,78,68,65,83,59,81,82,39,87,60,48,63,58,51,52,53,42,48,74,71,68,51,51,60,45,57,49,15,31,71,76,69,72,34,46,82,53,26,63,56,54,60,56,48,63,70,35,71,68,50,33,57,72,68,67,48,70,76,74,59,41,79,51,79,79,38,40,30,34,44,51,67,44,64,46,74,62,40,68,66,76,95,69,92,70,98,77,81,81,56,76,92,31,51,77,38,78,60,42,62,43,27,42,18,33,27,49,70,89,52,74,75,45,70,50,58,56,52,42,66,29,55,73,68,63,56,34,62,68,60,45,51,54,53,53,50,55,56,60,75,33,59,32,38,35,26,72,45,25,79,80,40,47,57,48,53,47,53,52,52,30,55,74,72,70,49,80,82,78,69,96,63,52,72,48,36,50,41,59,45,43,65,72,78,49,88,64,99,43,80,49,69,67,51,46,30,46,74,73,72,45,55,89,60,66,80,84,66,71,60,71,57,42,60,53,37,44,64,36,53,90,46,48,67,57,11,42,53,31,34,52,53,50,37,55,51,42,42,38,52,36,55,48,46,52,50,53,45,67,74,48,34,31,74,53,76,97,60,54,37,13,62,51,36,23,67,43,38,58,60,72,51,56,39,28,33,53,77,35,45,60,57,57,45,82,39,90,63,66,52,76,52,101,87,47,39,18,42,32,30,29,21,77,82,57,65,21,75,34,71,49,84,60,66,58,61,98,82,61,95,79,80,82,85,64,68,128

pLDDT: mean 85.53, std 18.49, range [30.06, 98.81]

Mean predicted aligned error: 13.26 Å